Protein AF-A0A516SLJ2-F1 (afdb_monomer_lite)

Sequence (276 aa):
MLPLVRTHHQQVDLQHGRRSARRHAGRQQRCARHAAQPGRRVHHPALHGQAVHQRLLPADRVRSRDAYAVALQAPGQVGGADVSESLADPLLADRPQRRRLPWPSGRVGRIRYIARALGLTILCATLFSLLATFLIASTSPPVGLPILNLARIVLFGVVLPAGLLFWSIERVHDMGWPGWSAVLLLAFGWLAPQLAVWGGALKLLHLLNLLLWVWPGQRRENRFGPEPAPASLAITLLVAVAITCLLLFSGYSRLNGPHLPPKPVKPGPVMPIYPD

pLDDT: mean 72.12, std 20.27, range [37.16, 97.69]

InterPro domains:
  IPR008523 Protein of unknown function DUF805 [PF05656] (105-226)

Radius of gyration: 34.39 Å; chains: 1; bounding box: 101×91×77 Å

Organism: NCBI:txid2594795

Secondary structure (DSSP, 8-state):
-------GGGGTHHHHHHHHHHHHHHHHHHHGGGS-----------------------GGGGGGTHHHHHTT--------SSSTTS---TTTTT------SSS--S---HHHHHHHHHHHHHHHHHHHHHHHHHHHHHS-HHHHHHHHHHHHIIIIIIIHHHHHHHHHHHHHHHTT--THHHHHHHHHHHT-GGGTTS-HHHHHHHHHHHHHHHSPPPSS-BTTBSPPPPPPHHHHHHHHHHHHHHHHHHHHHHHSS--PPPPPPPPPP-------

Foldseek 3Di:
DDDDDDDPPPPPVVVVVVVVVVVVVVVVVVVVVVPDDDDDDDDDDDDDDDDDDDDDDDPPPPVPPVVVVVVPPDPDDDDDDDPVPPCPPPVCLPPPPPPPDPALFAADALLRLLLQLLVLVVVLVVVLVVLLVVCVVPHDCVPSVVVSVVSCCCSLVPVNLVSLLRSLLRLCVQQVHHSVVSVVQLVVVQPPCVPVPDDDSSVSSVVSSVVSNPDHGDQQAHPRGGGHRDDDPVSNVVSVVSVVVVVVVVVVCVVPPPPPPPDPDDDDPDPDDDDD

Structure (mmCIF, N/CA/C/O backbone):
data_AF-A0A516SLJ2-F1
#
_entry.id   AF-A0A516SLJ2-F1
#
loop_
_atom_site.group_PDB
_atom_site.id
_atom_site.type_symbol
_atom_site.label_atom_id
_atom_site.label_alt_id
_atom_site.label_comp_id
_atom_site.label_asym_id
_atom_site.label_entity_id
_atom_site.label_seq_id
_atom_site.pdbx_PDB_ins_code
_atom_site.Cartn_x
_atom_site.Cartn_y
_atom_site.Cartn_z
_atom_site.occupancy
_atom_site.B_iso_or_equiv
_atom_site.auth_seq_id
_atom_site.auth_comp_id
_atom_site.auth_asym_id
_atom_site.auth_atom_id
_atom_site.pdbx_PDB_model_num
ATOM 1 N N . MET A 1 1 ? 28.898 22.358 47.934 1.00 42.66 1 MET A N 1
ATOM 2 C CA . MET A 1 1 ? 28.180 23.623 48.194 1.00 42.66 1 MET A CA 1
ATOM 3 C C . MET A 1 1 ? 28.250 24.480 46.939 1.00 42.66 1 MET A C 1
ATOM 5 O O . MET A 1 1 ? 29.325 24.951 46.608 1.00 42.66 1 MET A O 1
ATOM 9 N N . LEU A 1 2 ? 27.138 24.607 46.214 1.00 38.94 2 LEU A N 1
ATOM 10 C CA . LEU A 1 2 ? 26.951 25.479 45.046 1.00 38.94 2 LEU A CA 1
ATOM 11 C C . LEU A 1 2 ? 25.521 26.042 45.148 1.00 38.94 2 LEU A C 1
ATOM 13 O O . LEU A 1 2 ? 24.609 25.248 45.395 1.00 38.94 2 LEU A O 1
ATOM 17 N N . PRO A 1 3 ? 25.297 27.363 45.031 1.00 56.72 3 PRO A N 1
ATOM 18 C CA . PRO A 1 3 ? 23.974 27.944 45.226 1.00 56.72 3 PRO A CA 1
ATOM 19 C C . PRO A 1 3 ? 23.131 27.895 43.942 1.00 56.72 3 PRO A C 1
ATOM 21 O O . PRO A 1 3 ? 23.611 28.163 42.841 1.00 56.72 3 PRO A O 1
ATOM 24 N N . LEU A 1 4 ? 21.846 27.567 44.111 1.00 50.28 4 LEU A N 1
ATOM 25 C CA . LEU A 1 4 ? 20.810 27.621 43.079 1.00 50.28 4 LEU A CA 1
ATOM 26 C C . LEU A 1 4 ? 20.464 29.080 42.738 1.00 50.28 4 LEU A C 1
ATOM 28 O O . LEU A 1 4 ? 19.933 29.808 43.576 1.00 50.28 4 LEU A O 1
ATOM 32 N N . VAL A 1 5 ? 20.671 29.475 41.482 1.00 52.94 5 VAL A N 1
ATOM 33 C CA . VAL A 1 5 ? 20.138 30.719 40.908 1.00 52.94 5 VAL A CA 1
ATOM 34 C C . VAL A 1 5 ? 18.751 30.427 40.331 1.00 52.94 5 VAL A C 1
ATOM 36 O O . VAL A 1 5 ? 18.612 29.722 39.333 1.00 52.94 5 VAL A O 1
ATOM 39 N N . ARG A 1 6 ? 17.705 30.941 40.986 1.00 55.12 6 ARG A N 1
ATOM 40 C CA . ARG A 1 6 ? 16.301 30.816 40.565 1.00 55.12 6 ARG A CA 1
ATOM 41 C C . ARG A 1 6 ? 15.905 32.075 39.788 1.00 55.12 6 ARG A C 1
ATOM 43 O O . ARG A 1 6 ? 15.905 33.172 40.333 1.00 55.12 6 ARG A O 1
ATOM 50 N N . THR A 1 7 ? 15.604 31.923 38.503 1.00 54.69 7 THR A N 1
ATOM 51 C CA . THR A 1 7 ? 15.341 33.022 37.561 1.00 54.69 7 THR A CA 1
ATOM 52 C C . THR A 1 7 ? 13.961 33.666 37.750 1.00 54.69 7 THR A C 1
ATOM 54 O O . THR A 1 7 ? 12.936 32.984 37.738 1.00 54.69 7 THR A O 1
ATOM 57 N N . HIS A 1 8 ? 13.944 34.999 37.829 1.00 53.03 8 HIS A N 1
ATOM 58 C CA . HIS A 1 8 ? 12.797 35.898 38.046 1.00 53.03 8 HIS A CA 1
ATOM 59 C C . HIS A 1 8 ? 11.679 35.875 36.977 1.00 53.03 8 HIS A C 1
ATOM 61 O O . HIS A 1 8 ? 10.641 36.510 37.166 1.00 53.03 8 HIS A O 1
ATOM 67 N N . HIS A 1 9 ? 11.829 35.146 35.868 1.00 52.28 9 HIS A N 1
ATOM 68 C CA . HIS A 1 9 ? 10.871 35.212 34.755 1.00 52.28 9 HIS A CA 1
ATOM 69 C C . HIS A 1 9 ? 9.534 34.497 35.002 1.00 52.28 9 HIS A C 1
ATOM 71 O O . HIS A 1 9 ? 8.548 34.813 34.344 1.00 52.28 9 HIS A O 1
ATOM 77 N N . GLN A 1 10 ? 9.445 33.595 35.982 1.00 51.69 10 GLN A N 1
ATOM 78 C CA . GLN A 1 10 ? 8.234 32.788 36.185 1.00 51.69 10 GLN A CA 1
ATOM 79 C C . GLN A 1 10 ? 7.114 33.506 36.965 1.00 51.69 10 GLN A C 1
ATOM 81 O O . GLN A 1 10 ? 5.990 33.012 37.040 1.00 51.69 10 GLN A O 1
ATOM 86 N N . GLN A 1 11 ? 7.392 34.674 37.553 1.00 52.47 11 GLN A N 1
ATOM 87 C CA . GLN A 1 11 ? 6.435 35.369 38.422 1.00 52.47 11 GLN A CA 1
ATOM 88 C C . GLN A 1 11 ? 5.518 36.358 37.679 1.00 52.47 11 GLN A C 1
ATOM 90 O O . GLN A 1 11 ? 4.443 36.687 38.184 1.00 52.47 11 GLN A O 1
ATOM 95 N N . VAL A 1 12 ? 5.892 36.803 36.474 1.00 56.31 12 VAL A N 1
ATOM 96 C CA . VAL A 1 12 ? 5.136 37.824 35.722 1.00 56.31 12 VAL A CA 1
ATOM 97 C C . VAL A 1 12 ? 3.940 37.223 34.963 1.00 56.31 12 VAL A C 1
ATOM 99 O O . VAL A 1 12 ? 2.870 37.839 34.914 1.00 56.31 12 VAL A O 1
ATOM 102 N N . ASP A 1 13 ? 4.051 35.984 34.476 1.00 52.41 13 ASP A N 1
ATOM 103 C CA . ASP A 1 13 ? 2.978 35.331 33.705 1.00 52.41 13 ASP A CA 1
ATOM 104 C C . ASP A 1 13 ? 1.752 34.957 34.552 1.00 52.41 13 ASP A C 1
ATOM 106 O O . ASP A 1 13 ? 0.608 35.034 34.092 1.00 52.41 13 ASP A O 1
ATOM 110 N N . LEU A 1 14 ? 1.947 34.650 35.838 1.00 55.34 14 LEU A N 1
ATOM 111 C CA . LEU A 1 14 ? 0.839 34.316 36.739 1.00 55.34 14 LEU A CA 1
ATOM 112 C C . LEU A 1 14 ? -0.053 35.527 37.065 1.00 55.34 14 LEU A C 1
ATOM 114 O O . LEU A 1 14 ? -1.232 35.355 37.392 1.00 55.34 14 LEU A O 1
ATOM 118 N N . GLN A 1 15 ? 0.461 36.757 36.947 1.00 55.97 15 GLN A N 1
ATOM 119 C CA . GLN A 1 15 ? -0.340 37.959 37.198 1.00 55.97 15 GLN A CA 1
ATOM 120 C C . GLN A 1 15 ? -1.221 38.357 36.005 1.00 55.97 15 GLN A C 1
ATOM 122 O O . GLN A 1 15 ? -2.330 38.860 36.214 1.00 55.97 15 GLN A O 1
ATOM 127 N N . HIS A 1 16 ? -0.796 38.080 34.768 1.00 55.59 16 HIS A N 1
ATOM 128 C CA . HIS A 1 16 ? -1.595 38.394 33.578 1.00 55.59 16 HIS A CA 1
ATOM 129 C C . HIS A 1 16 ? -2.815 37.471 33.431 1.00 55.59 16 HIS A C 1
ATOM 131 O O . HIS A 1 16 ? -3.908 37.947 33.112 1.00 55.59 16 HIS A O 1
ATOM 137 N N . GLY A 1 17 ? -2.696 36.185 33.786 1.00 52.66 17 GLY A N 1
ATOM 138 C CA . GLY A 1 17 ? -3.820 35.238 33.737 1.00 52.66 17 GLY A CA 1
ATOM 139 C C . GLY A 1 17 ? -4.993 35.604 34.662 1.00 52.66 17 GLY A C 1
ATOM 140 O O . GLY A 1 17 ? -6.161 35.457 34.291 1.00 52.66 17 GLY A O 1
ATOM 141 N N . ARG A 1 18 ? -4.716 36.165 35.849 1.00 55.53 18 ARG A N 1
ATOM 142 C CA . ARG A 1 18 ? -5.759 36.517 36.835 1.00 55.53 18 ARG A CA 1
ATOM 143 C C . ARG A 1 18 ? -6.591 37.744 36.443 1.00 55.53 18 ARG A C 1
ATOM 145 O O . ARG A 1 18 ? -7.748 37.847 36.852 1.00 55.53 18 ARG A O 1
ATOM 152 N N . ARG A 1 19 ? -6.047 38.665 35.636 1.00 57.00 19 ARG A N 1
ATOM 153 C CA . ARG A 1 19 ? -6.781 39.865 35.185 1.00 57.00 19 ARG A CA 1
ATOM 154 C C . ARG A 1 19 ? -7.791 39.552 34.076 1.00 57.00 19 ARG A C 1
ATOM 156 O O . ARG A 1 19 ? -8.869 40.148 34.065 1.00 57.00 19 ARG A O 1
ATOM 163 N N . SER A 1 20 ? -7.503 38.582 33.209 1.00 57.00 20 SER A N 1
ATOM 164 C CA . SER A 1 20 ? -8.407 38.190 32.115 1.00 57.00 20 SER A CA 1
ATOM 165 C C . SER A 1 20 ? -9.637 37.414 32.602 1.00 57.00 20 SER A C 1
ATOM 167 O O . SER A 1 20 ? -10.742 37.649 32.115 1.00 57.00 20 SER A O 1
ATOM 169 N N . ALA A 1 21 ? -9.495 36.576 33.636 1.00 55.06 21 ALA A N 1
ATOM 170 C CA . ALA A 1 21 ? -10.614 35.814 34.201 1.00 55.06 21 ALA A CA 1
ATOM 171 C C . ALA A 1 21 ? -11.706 36.709 34.831 1.00 55.06 21 ALA A C 1
ATOM 173 O O . ALA A 1 21 ? -12.898 36.432 34.692 1.00 55.06 21 ALA A O 1
ATOM 174 N N . ARG A 1 22 ? -11.334 37.839 35.455 1.00 57.53 22 ARG A N 1
ATOM 175 C CA . ARG A 1 22 ? -12.308 38.764 36.072 1.00 57.53 22 ARG A CA 1
ATOM 176 C C . ARG A 1 22 ? -13.154 39.541 35.056 1.00 57.53 22 ARG A C 1
ATOM 178 O O . ARG A 1 22 ? -14.280 39.913 35.377 1.00 57.53 22 ARG A O 1
ATOM 185 N N . ARG A 1 23 ? -12.668 39.765 33.828 1.00 57.12 23 ARG A N 1
ATOM 186 C CA . ARG A 1 23 ? -13.431 40.502 32.799 1.00 57.12 23 ARG A CA 1
ATOM 187 C C . ARG A 1 23 ? -14.562 39.675 32.179 1.00 57.12 23 ARG A C 1
ATOM 189 O O . ARG A 1 23 ? -15.571 40.251 31.779 1.00 57.12 23 ARG A O 1
ATOM 196 N N . HIS A 1 24 ? -14.443 38.346 32.146 1.00 53.44 24 HIS A N 1
ATOM 197 C CA . HIS A 1 24 ? -15.488 37.483 31.585 1.00 53.44 24 HIS A CA 1
ATOM 198 C C . HIS A 1 24 ? -16.659 37.231 32.546 1.00 53.44 24 HIS A C 1
ATOM 200 O O . HIS A 1 24 ? -17.805 37.213 32.096 1.00 53.44 24 HIS A O 1
ATOM 206 N N . ALA A 1 25 ? -16.410 37.162 33.859 1.00 54.88 25 ALA A N 1
ATOM 207 C CA . ALA A 1 25 ? -17.473 36.996 34.857 1.00 54.88 25 ALA A CA 1
ATOM 208 C C . ALA A 1 25 ? -18.458 38.188 34.891 1.00 54.88 25 ALA A C 1
ATOM 210 O O . ALA A 1 25 ? -19.665 37.998 35.025 1.00 54.88 25 ALA A O 1
ATOM 211 N N . GLY A 1 26 ? -17.976 39.418 34.672 1.00 52.38 26 GLY A N 1
ATOM 212 C CA . GLY A 1 26 ? -18.824 40.620 34.680 1.00 52.38 26 GLY A CA 1
ATOM 213 C C . GLY A 1 26 ? -19.746 40.784 33.461 1.00 52.38 26 GLY A C 1
ATOM 214 O O . GLY A 1 26 ? -20.740 41.506 33.543 1.00 52.38 26 GLY A O 1
ATOM 215 N N . ARG A 1 27 ? -19.455 40.125 32.325 1.00 54.50 27 ARG A N 1
ATOM 216 C CA . ARG A 1 27 ? -20.308 40.198 31.120 1.00 54.50 27 ARG A CA 1
ATOM 217 C C . ARG A 1 27 ? -21.517 39.267 31.199 1.00 54.50 27 ARG A C 1
ATOM 219 O O . ARG A 1 27 ? -22.588 39.653 30.744 1.00 54.50 27 ARG A O 1
ATOM 226 N N . GLN A 1 28 ? -21.382 38.095 31.822 1.00 55.47 28 GLN A N 1
ATOM 227 C CA . GLN A 1 28 ? -22.497 37.147 31.938 1.00 55.47 28 GLN A CA 1
ATOM 228 C C . GLN A 1 28 ? -23.602 37.645 32.883 1.00 55.47 28 GLN A C 1
ATOM 230 O O . GLN A 1 28 ? -24.781 37.444 32.602 1.00 55.47 28 GLN A O 1
ATOM 235 N N . GLN A 1 29 ? -23.258 38.406 33.927 1.00 55.94 29 GLN A N 1
ATOM 236 C CA . GLN A 1 29 ? -24.259 38.994 34.827 1.00 55.94 29 GLN A CA 1
ATOM 237 C C . GLN A 1 29 ? -25.106 40.110 34.189 1.00 55.94 29 GLN A C 1
ATOM 239 O O . GLN A 1 29 ? -26.223 40.344 34.648 1.00 55.94 29 GLN A O 1
ATOM 244 N N . ARG A 1 30 ? -24.638 40.787 33.126 1.00 51.94 30 ARG A N 1
ATOM 245 C CA . ARG A 1 30 ? -25.449 41.820 32.447 1.00 51.94 30 ARG A CA 1
ATOM 246 C C . ARG A 1 30 ? -26.500 41.233 31.508 1.00 51.94 30 ARG A C 1
ATOM 248 O O . ARG A 1 30 ? -27.582 41.800 31.415 1.00 51.94 30 ARG A O 1
ATOM 255 N N . CYS A 1 31 ? -26.239 40.085 30.883 1.00 52.81 31 CYS A N 1
ATOM 256 C CA . CYS A 1 31 ? -27.230 39.443 30.012 1.00 52.81 31 CYS A CA 1
ATOM 257 C C . CYS A 1 31 ? -28.383 38.800 30.801 1.00 52.81 31 CYS A C 1
ATOM 259 O O . CYS A 1 31 ? -29.506 38.764 30.311 1.00 52.81 31 CYS A O 1
ATOM 261 N N . ALA A 1 32 ? -28.147 38.370 32.045 1.00 50.47 32 ALA A N 1
ATOM 262 C CA . ALA A 1 32 ? -29.186 37.770 32.885 1.00 50.47 32 ALA A CA 1
ATOM 263 C C . ALA A 1 32 ? -30.229 38.779 33.415 1.00 50.47 32 ALA A C 1
ATOM 265 O O . ALA A 1 32 ? -31.318 38.376 33.810 1.00 50.47 32 ALA A O 1
ATOM 266 N N . ARG A 1 33 ? -29.942 40.091 33.407 1.00 48.25 33 ARG A N 1
ATOM 267 C CA . ARG A 1 33 ? -30.871 41.114 33.932 1.00 48.25 33 ARG A CA 1
ATOM 268 C C . ARG A 1 33 ? -31.929 41.606 32.939 1.00 48.25 33 ARG A C 1
ATOM 270 O O . ARG A 1 33 ? -32.870 42.257 33.374 1.00 48.25 33 ARG A O 1
ATOM 277 N N . HIS A 1 34 ? -31.831 41.281 31.649 1.00 47.88 34 HIS A N 1
ATOM 278 C CA . HIS A 1 34 ? -32.831 41.704 30.655 1.00 47.88 34 HIS A CA 1
ATOM 279 C C . HIS A 1 34 ? -33.963 40.692 30.409 1.00 47.88 3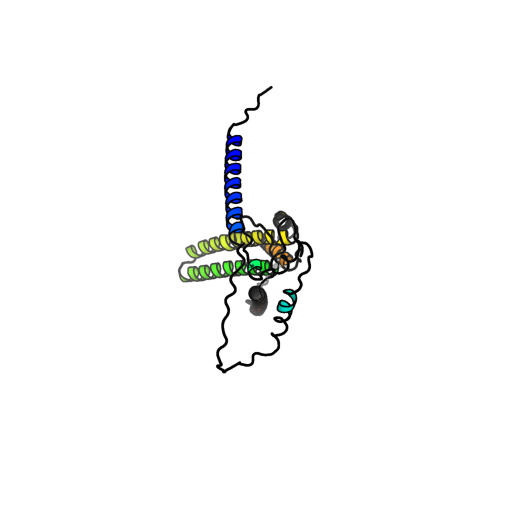4 HIS A C 1
ATOM 281 O O . HIS A 1 34 ? -34.891 41.001 29.671 1.00 47.88 34 HIS A O 1
ATOM 287 N N . ALA A 1 35 ? -33.937 39.518 31.048 1.00 51.38 35 ALA A N 1
ATOM 288 C CA . ALA A 1 35 ? -34.934 38.462 30.839 1.00 51.38 35 ALA A CA 1
ATOM 289 C C . ALA A 1 35 ? -36.111 38.472 31.841 1.00 51.38 35 ALA A C 1
ATOM 291 O O . ALA A 1 35 ? -36.914 37.544 31.841 1.00 51.38 35 ALA A O 1
ATOM 292 N N . ALA A 1 36 ? -36.239 39.497 32.691 1.00 50.00 36 ALA A N 1
ATOM 293 C CA . ALA A 1 36 ? -37.284 39.565 33.715 1.00 50.00 36 ALA A CA 1
ATOM 294 C C . ALA A 1 36 ? -38.102 40.865 33.618 1.00 50.00 36 ALA A C 1
ATOM 296 O O . ALA A 1 36 ? -37.919 41.791 34.402 1.00 50.00 36 ALA A O 1
ATOM 297 N N . GLN A 1 37 ? -39.024 40.927 32.655 1.00 47.78 37 GLN A N 1
ATOM 298 C CA . GLN A 1 37 ? -40.175 41.835 32.699 1.00 47.78 37 GLN A CA 1
ATOM 299 C C . GLN A 1 37 ? -41.437 41.061 32.289 1.00 47.78 37 GLN A C 1
ATOM 301 O O . GLN A 1 37 ? -41.573 40.705 31.119 1.00 47.78 37 GLN A O 1
ATOM 306 N N . PRO A 1 38 ? -42.364 40.774 33.221 1.00 52.31 38 PRO A N 1
ATOM 307 C CA . PRO A 1 38 ? -43.662 40.214 32.888 1.00 52.31 38 PRO A CA 1
ATOM 308 C C . PRO A 1 38 ? -44.687 41.342 32.710 1.00 52.31 38 PRO A C 1
ATOM 310 O O . PRO A 1 38 ? -44.805 42.222 33.558 1.00 52.31 38 PRO A O 1
ATOM 313 N N . GLY A 1 39 ? -45.474 41.280 31.634 1.00 51.59 39 GLY A N 1
ATOM 314 C CA . GLY A 1 39 ? -46.739 42.014 31.549 1.00 51.59 39 GLY A CA 1
ATOM 315 C C . GLY A 1 39 ? -46.916 42.877 30.306 1.00 51.59 39 GLY A C 1
ATOM 316 O O . GLY A 1 39 ? -46.719 44.086 30.344 1.00 51.59 39 GLY A O 1
ATOM 317 N N . ARG A 1 40 ? -47.433 42.277 29.230 1.00 42.12 40 ARG A N 1
ATOM 318 C CA . ARG A 1 40 ? -48.355 42.981 28.330 1.00 42.12 40 ARG A CA 1
ATOM 319 C C . ARG A 1 40 ? -49.238 41.974 27.596 1.00 42.12 40 ARG A C 1
ATOM 321 O O . ARG A 1 40 ? -48.816 41.338 26.638 1.00 42.12 40 ARG A O 1
ATOM 328 N N . ARG A 1 41 ? -50.470 41.811 28.092 1.00 48.19 41 ARG A N 1
ATOM 329 C CA . ARG A 1 41 ? -51.570 41.199 27.338 1.00 48.19 41 ARG A CA 1
ATOM 330 C C . ARG A 1 41 ? -51.960 42.170 26.228 1.00 48.19 41 ARG A C 1
ATOM 332 O O . ARG A 1 41 ? -52.295 43.314 26.521 1.00 48.19 41 ARG A O 1
ATOM 339 N N . VAL A 1 42 ? -51.934 41.707 24.986 1.00 50.00 42 VAL A N 1
ATOM 340 C CA . VAL A 1 42 ? -52.577 42.382 23.857 1.00 50.00 42 VAL A CA 1
ATOM 341 C C . VAL A 1 42 ? -53.674 41.447 23.363 1.00 50.00 42 VAL A C 1
ATOM 343 O O . VAL A 1 42 ? -53.411 40.294 23.030 1.00 50.00 42 VAL A O 1
ATOM 346 N N . HIS A 1 43 ? -54.908 41.938 23.416 1.00 41.94 43 HIS A N 1
ATOM 347 C CA . HIS A 1 43 ? -56.096 41.309 22.850 1.00 41.94 43 HIS A CA 1
ATOM 348 C C . HIS A 1 43 ? -56.319 41.780 21.405 1.00 41.94 43 HIS A C 1
ATOM 350 O O . HIS A 1 43 ? -55.885 42.876 21.054 1.00 41.94 43 HIS A O 1
ATOM 356 N N . HIS A 1 44 ? -57.115 40.980 20.677 1.00 40.62 44 HIS A N 1
ATOM 357 C CA . HIS A 1 44 ? -57.851 41.236 19.420 1.00 40.62 44 HIS A CA 1
ATOM 358 C C . HIS A 1 44 ? -57.238 40.702 18.108 1.00 40.62 44 HIS A C 1
ATOM 360 O O . HIS A 1 44 ? -56.026 40.546 18.011 1.00 40.62 44 HIS A O 1
ATOM 366 N N . PRO A 1 45 ? -58.067 40.460 17.067 1.00 54.06 45 PRO A N 1
ATOM 367 C CA . PRO A 1 45 ? -59.199 39.528 17.044 1.00 54.06 45 PRO A CA 1
ATOM 368 C C . PRO A 1 45 ? -59.198 38.659 15.760 1.00 54.06 45 PRO A C 1
ATOM 370 O O . PRO A 1 45 ? -58.365 38.806 14.871 1.00 54.06 45 PRO A O 1
ATOM 373 N N . ALA A 1 46 ? -60.158 37.737 15.683 1.00 46.25 46 ALA A N 1
ATOM 374 C CA . ALA A 1 46 ? -60.423 36.857 14.548 1.00 46.25 46 ALA A CA 1
ATOM 375 C C . ALA A 1 46 ? -60.740 37.606 13.242 1.00 46.25 46 ALA A C 1
ATOM 377 O O . ALA A 1 46 ? -61.510 38.558 13.283 1.00 46.25 46 ALA A O 1
ATOM 378 N N . LEU A 1 47 ? -60.262 37.089 12.099 1.00 41.91 47 LEU A N 1
ATOM 379 C CA . LEU A 1 47 ? -60.899 37.243 10.784 1.00 41.91 47 LEU A CA 1
ATOM 380 C C . LEU A 1 47 ? -60.541 36.076 9.836 1.00 41.91 47 LEU A C 1
ATOM 382 O O . LEU A 1 47 ? -59.379 35.746 9.626 1.00 41.91 47 LEU A O 1
ATOM 386 N N . HIS A 1 48 ? -61.608 35.468 9.314 1.00 37.16 48 HIS A N 1
ATOM 387 C CA . HIS A 1 48 ? -61.813 34.802 8.023 1.00 37.16 48 HIS A CA 1
ATOM 388 C C . HIS A 1 48 ? -60.628 34.269 7.190 1.00 37.16 48 HIS A C 1
ATOM 390 O O . HIS A 1 48 ? -59.896 35.010 6.550 1.00 37.16 48 HIS A O 1
ATOM 396 N N . GLY A 1 49 ? -60.617 32.938 7.042 1.00 39.34 49 GLY A N 1
ATOM 397 C CA . GLY A 1 49 ? -61.000 32.268 5.792 1.00 39.34 49 GLY A CA 1
ATOM 398 C C . GLY A 1 49 ? -60.160 32.511 4.538 1.00 39.34 49 GLY A C 1
ATOM 399 O O . GLY A 1 49 ? -60.416 33.455 3.807 1.00 39.34 49 GLY A O 1
ATOM 400 N N . GLN A 1 50 ? -59.322 31.531 4.188 1.00 42.12 50 GLN A N 1
ATOM 401 C CA . GLN A 1 50 ? -59.130 31.109 2.799 1.00 42.12 50 GLN A CA 1
ATOM 402 C C . GLN A 1 50 ? -58.610 29.667 2.756 1.00 42.12 50 GLN A C 1
ATOM 404 O O . GLN A 1 50 ? -57.596 29.316 3.356 1.00 42.12 50 GLN A O 1
ATOM 409 N N . ALA A 1 51 ? -59.381 28.821 2.079 1.00 44.06 51 ALA A N 1
ATOM 410 C CA . ALA A 1 51 ? -59.010 27.469 1.711 1.00 44.06 51 ALA A CA 1
ATOM 411 C C . ALA A 1 51 ? -57.900 27.489 0.648 1.00 44.06 51 ALA A C 1
ATOM 413 O O . ALA A 1 51 ? -57.809 28.454 -0.108 1.00 44.06 51 ALA A O 1
ATOM 414 N N . VAL A 1 52 ? -57.137 26.390 0.556 1.00 41.16 52 VAL A N 1
ATOM 415 C CA . VAL A 1 52 ? -56.829 25.632 -0.680 1.00 41.16 52 VAL A CA 1
ATOM 416 C C . VAL A 1 52 ? -55.467 24.906 -0.584 1.00 41.16 52 VAL A C 1
ATOM 418 O O . VAL A 1 52 ? -54.430 25.490 -0.292 1.00 41.16 52 VAL A O 1
ATOM 421 N N . HIS A 1 53 ? -55.523 23.604 -0.897 1.00 38.62 53 HIS A N 1
ATOM 422 C CA . HIS A 1 53 ? -54.454 22.641 -1.214 1.00 38.62 53 HIS A CA 1
ATOM 423 C C . HIS A 1 53 ? -53.521 22.113 -0.107 1.00 38.62 53 HIS A C 1
ATOM 425 O O . HIS A 1 53 ? -52.321 22.377 -0.074 1.00 38.62 53 HIS A O 1
ATOM 431 N N . GLN A 1 54 ? -54.042 21.165 0.682 1.00 41.53 54 GLN A N 1
ATOM 432 C CA . GLN A 1 54 ? -53.224 20.115 1.295 1.00 41.53 54 GLN A CA 1
ATOM 433 C C . GLN A 1 54 ? -52.900 19.028 0.256 1.00 41.53 54 GLN A C 1
ATOM 435 O O . GLN A 1 54 ? -53.759 18.241 -0.138 1.00 41.53 54 GLN A O 1
ATOM 440 N N . ARG A 1 55 ? -51.640 18.982 -0.193 1.00 41.66 55 ARG A N 1
ATOM 441 C CA . ARG A 1 55 ? -51.064 17.796 -0.841 1.00 41.66 55 ARG A CA 1
ATOM 442 C C . ARG A 1 55 ? -50.866 16.717 0.221 1.00 41.66 55 ARG A C 1
ATOM 444 O O . ARG A 1 55 ? -50.108 16.912 1.167 1.00 41.66 55 ARG A O 1
ATOM 451 N N . LEU A 1 56 ? -51.541 15.589 0.019 1.00 44.09 56 LEU A N 1
ATOM 452 C CA . LEU A 1 56 ? -51.362 14.334 0.742 1.00 44.09 56 LEU A CA 1
ATOM 453 C C . LEU A 1 56 ? -49.881 13.924 0.716 1.00 44.09 56 LEU A C 1
ATOM 455 O O . LEU A 1 56 ? -49.353 13.526 -0.322 1.00 44.09 56 LEU A O 1
ATOM 459 N N . LEU A 1 57 ? -49.211 14.052 1.860 1.00 48.31 57 LEU A N 1
ATOM 460 C CA . LEU A 1 57 ? -47.925 13.416 2.128 1.00 48.31 57 LEU A CA 1
ATOM 461 C C . LEU A 1 57 ? -48.188 12.104 2.889 1.00 48.31 57 LEU A C 1
ATOM 463 O O . LEU A 1 57 ? -49.071 12.075 3.747 1.00 48.31 57 LEU A O 1
ATOM 467 N N . PRO A 1 58 ? -47.456 11.021 2.577 1.00 46.16 58 PRO A N 1
ATOM 468 C CA . PRO A 1 58 ? -47.719 9.684 3.103 1.00 46.16 58 PRO A CA 1
ATOM 469 C C . PRO A 1 58 ? -47.596 9.609 4.634 1.00 46.16 58 PRO A C 1
ATOM 471 O O . PRO A 1 58 ? -46.715 10.221 5.243 1.00 46.16 58 PRO A O 1
ATOM 474 N N . ALA A 1 59 ? -48.501 8.830 5.231 1.00 47.62 59 ALA A N 1
ATOM 475 C CA . ALA A 1 59 ? -48.849 8.773 6.652 1.00 47.62 59 ALA A CA 1
ATOM 476 C C . ALA A 1 59 ? -47.768 8.224 7.613 1.00 47.62 59 ALA A C 1
ATOM 478 O O . ALA A 1 59 ? -48.011 8.141 8.814 1.00 47.62 59 ALA A O 1
ATOM 479 N N . ASP A 1 60 ? -46.549 7.943 7.148 1.00 47.12 60 ASP A N 1
ATOM 480 C CA . ASP A 1 60 ? -45.497 7.333 7.981 1.00 47.12 60 ASP A CA 1
ATOM 481 C C . ASP A 1 60 ? -44.617 8.336 8.749 1.00 47.12 60 ASP A C 1
ATOM 483 O O . ASP A 1 60 ? -43.690 7.947 9.458 1.00 47.12 60 ASP A O 1
ATOM 487 N N . ARG A 1 61 ? -44.896 9.646 8.663 1.00 48.56 61 ARG A N 1
ATOM 488 C CA . ARG A 1 61 ? -44.133 10.690 9.387 1.00 48.56 61 ARG A CA 1
ATOM 489 C C . ARG A 1 61 ? -44.885 11.421 10.497 1.00 48.56 61 ARG A C 1
ATOM 491 O O . ARG A 1 61 ? -44.294 12.281 11.145 1.00 48.56 61 ARG A O 1
ATOM 498 N N . VAL A 1 62 ? -46.151 11.100 10.753 1.00 45.09 62 VAL A N 1
ATOM 499 C CA . VAL A 1 62 ? -46.950 11.846 11.749 1.00 45.09 62 VAL A CA 1
ATOM 500 C C . VAL A 1 62 ? -46.728 11.335 13.179 1.00 45.09 62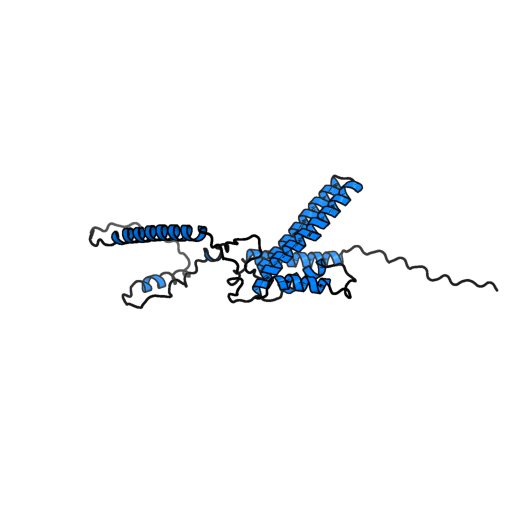 VAL A C 1
ATOM 502 O O . VAL A 1 62 ? -46.918 12.079 14.134 1.00 45.09 62 VAL A O 1
ATOM 505 N N . ARG A 1 63 ? -46.178 10.127 13.362 1.00 45.94 63 ARG A N 1
ATOM 506 C CA . ARG A 1 63 ? -45.974 9.549 14.703 1.00 45.94 63 ARG A CA 1
ATOM 507 C C . ARG A 1 63 ? -44.866 10.200 15.540 1.00 45.94 63 ARG A C 1
ATOM 509 O O . ARG A 1 63 ? -44.770 9.906 16.726 1.00 45.94 63 ARG A O 1
ATOM 516 N N . SER A 1 64 ? -44.032 11.065 14.960 1.00 48.97 64 SER A N 1
ATOM 517 C CA . SER A 1 64 ? -42.931 11.703 15.692 1.00 48.97 64 SER A CA 1
ATOM 518 C C . SER A 1 64 ? -43.220 13.128 16.151 1.00 48.97 64 SER A C 1
ATOM 520 O O . SER A 1 64 ? -42.495 13.602 17.011 1.00 48.97 64 SER A O 1
ATOM 522 N N . ARG A 1 65 ? -44.251 13.822 15.644 1.00 44.41 65 ARG A N 1
ATOM 523 C CA . ARG A 1 65 ? -44.538 15.207 16.073 1.00 44.41 65 ARG A CA 1
ATOM 524 C C . ARG A 1 65 ? -45.365 15.283 17.353 1.00 44.41 65 ARG A C 1
ATOM 526 O O . ARG A 1 65 ? -45.069 16.123 18.200 1.00 44.41 65 ARG A O 1
ATOM 533 N N . ASP A 1 66 ? -46.295 14.355 17.547 1.00 44.00 66 ASP A N 1
ATOM 534 C CA . ASP A 1 66 ? -47.164 14.368 18.732 1.00 44.00 66 ASP A CA 1
ATOM 535 C C . ASP A 1 66 ? -46.438 13.880 19.998 1.00 44.00 66 ASP A C 1
ATOM 537 O O . ASP A 1 66 ? -46.793 14.267 21.109 1.00 44.00 66 ASP A O 1
ATOM 541 N N . ALA A 1 67 ? -45.338 13.134 19.843 1.00 49.59 67 ALA A N 1
ATOM 542 C CA . ALA A 1 67 ? -44.478 12.740 20.960 1.00 49.59 67 ALA A CA 1
ATOM 543 C C . ALA A 1 67 ? -43.716 13.929 21.586 1.00 49.59 67 ALA A C 1
ATOM 545 O O . ALA A 1 67 ? -43.410 13.898 22.775 1.00 49.59 67 ALA A O 1
ATOM 546 N N . TYR A 1 68 ? -43.448 15.000 20.826 1.00 48.62 68 TYR A N 1
ATOM 547 C CA . TYR A 1 68 ? -42.786 16.200 21.359 1.00 48.62 68 TYR A CA 1
ATOM 548 C C . TYR A 1 68 ? -43.759 17.176 22.027 1.00 48.62 68 TYR A C 1
ATOM 550 O O . TYR A 1 68 ? -43.359 17.908 22.930 1.00 48.62 68 TYR A O 1
ATOM 558 N N . ALA A 1 69 ? -45.033 17.184 21.623 1.00 43.69 69 ALA A N 1
ATOM 559 C CA . ALA A 1 69 ? -46.028 18.093 22.191 1.00 43.69 69 ALA A CA 1
ATOM 560 C C . ALA A 1 69 ? -46.490 17.669 23.598 1.00 43.69 69 ALA A C 1
ATOM 562 O O . ALA A 1 69 ? -46.830 18.525 24.411 1.00 43.69 69 ALA A O 1
ATOM 563 N N . VAL A 1 70 ? -46.432 16.372 23.923 1.00 47.16 70 VAL A N 1
ATOM 564 C CA . VAL A 1 70 ? -46.831 15.850 25.245 1.00 47.16 70 VAL A CA 1
ATOM 565 C C . VAL A 1 70 ? -45.743 16.048 26.315 1.00 47.16 70 VAL A C 1
ATOM 567 O O . VAL A 1 70 ? -46.053 16.141 27.500 1.00 47.16 70 VAL A O 1
ATOM 570 N N . ALA A 1 71 ? -44.472 16.208 25.933 1.00 46.78 71 ALA A N 1
ATOM 571 C CA . ALA A 1 71 ? -43.372 16.386 26.889 1.00 46.78 71 ALA A CA 1
ATOM 572 C C . ALA A 1 71 ? -43.251 17.815 27.467 1.00 46.78 71 ALA A C 1
ATOM 574 O O . ALA A 1 71 ? -42.512 18.030 28.424 1.00 46.78 71 ALA A O 1
ATOM 575 N N . LEU A 1 72 ? -43.970 18.799 26.914 1.00 46.94 72 LEU A N 1
ATOM 576 C CA . LEU A 1 72 ? -43.845 20.218 27.285 1.00 46.94 72 LEU A CA 1
ATOM 577 C C . LEU A 1 72 ? -44.913 20.722 28.273 1.00 46.94 72 LEU A C 1
ATOM 579 O O . LEU A 1 72 ? -44.942 21.914 28.572 1.00 46.94 72 LEU A O 1
ATOM 583 N N . GLN A 1 73 ? -45.773 19.846 28.805 1.00 47.00 73 GLN A N 1
ATOM 584 C CA . GLN A 1 73 ? -46.872 20.235 29.708 1.00 47.00 73 GLN A CA 1
ATOM 585 C C . GLN A 1 73 ? -46.864 19.563 31.089 1.00 47.00 73 GLN A C 1
ATOM 587 O O . GLN A 1 73 ? -47.858 19.644 31.803 1.00 47.00 73 GLN A O 1
ATOM 592 N N . ALA A 1 74 ? -45.751 18.967 31.524 1.00 41.84 74 ALA A N 1
ATOM 593 C CA . ALA A 1 74 ? -45.613 18.494 32.904 1.00 41.84 74 ALA A CA 1
ATOM 594 C C . ALA A 1 74 ? -44.862 19.531 33.768 1.00 41.84 74 ALA A C 1
ATOM 596 O O . ALA A 1 74 ? -43.638 19.635 33.664 1.00 41.84 74 ALA A O 1
ATOM 597 N N . PRO A 1 75 ? -45.539 20.306 34.638 1.00 45.22 75 PRO A N 1
ATOM 598 C CA . PRO A 1 75 ? -44.866 21.080 35.667 1.00 45.22 75 PRO A CA 1
ATOM 599 C C . PRO A 1 75 ? -44.590 20.146 36.849 1.00 45.22 75 PRO A C 1
ATOM 601 O O . PRO A 1 75 ? -45.452 19.904 37.688 1.00 45.22 75 PRO A O 1
ATOM 604 N N . GLY A 1 76 ? -43.388 19.580 36.901 1.00 42.78 76 GLY A N 1
ATOM 605 C CA . GLY A 1 76 ? -42.980 18.699 37.991 1.00 42.78 76 GLY A CA 1
ATOM 606 C C . GLY A 1 76 ? -41.466 18.608 38.073 1.00 42.78 76 GLY A C 1
ATOM 607 O O . GLY A 1 76 ? -40.817 18.120 37.155 1.00 42.78 76 GLY A O 1
ATOM 608 N N . GLN A 1 77 ? -40.916 19.127 39.166 1.00 49.72 77 GLN A N 1
ATOM 609 C CA . GLN A 1 77 ? -39.499 19.099 39.502 1.00 49.72 77 GLN A CA 1
ATOM 610 C C . GLN A 1 77 ? -38.925 17.678 39.448 1.00 49.72 77 GLN A C 1
ATOM 612 O O . GLN A 1 77 ? -39.305 16.837 40.256 1.00 49.72 77 GLN A O 1
ATOM 617 N N . VAL A 1 78 ? -37.931 17.449 38.589 1.00 43.91 78 VAL A N 1
ATOM 618 C CA . VAL A 1 78 ? -36.903 16.428 38.816 1.00 43.91 78 VAL A CA 1
ATOM 619 C C . VAL A 1 78 ? -35.560 17.034 38.427 1.00 43.91 78 VAL A C 1
ATOM 621 O O . VAL A 1 78 ? -35.446 17.736 37.423 1.00 43.91 78 VAL A O 1
ATOM 624 N N . GLY A 1 79 ? -34.594 16.858 39.325 1.00 39.41 79 GLY A N 1
ATOM 625 C CA . GLY A 1 79 ? -33.297 17.515 39.339 1.00 39.41 79 GLY A CA 1
ATOM 626 C C . GLY A 1 79 ? -32.428 17.248 38.116 1.00 39.41 79 GLY A C 1
ATOM 627 O O . GLY A 1 79 ? -32.668 16.352 37.313 1.00 39.41 79 GLY A O 1
ATOM 628 N N . GLY A 1 80 ? -31.431 18.118 37.991 1.00 48.75 80 GLY A N 1
ATOM 629 C CA . GLY A 1 80 ? -30.555 18.215 36.841 1.00 48.75 80 GLY A CA 1
ATOM 630 C C . GLY A 1 80 ? -29.560 17.070 36.695 1.00 48.75 80 GLY A C 1
ATOM 631 O O . GLY A 1 80 ? -29.357 16.269 37.602 1.00 48.75 80 GLY A O 1
ATOM 632 N N . ALA A 1 81 ? -28.890 17.153 35.546 1.00 44.59 81 ALA A N 1
ATOM 633 C CA . ALA A 1 81 ? -27.950 16.216 34.940 1.00 44.59 81 ALA A CA 1
ATOM 634 C C . ALA A 1 81 ? -28.637 15.153 34.056 1.00 44.59 81 ALA A C 1
ATOM 636 O O . ALA A 1 81 ? -29.588 14.502 34.459 1.00 44.59 81 ALA A O 1
ATOM 637 N N . ASP A 1 82 ? -28.137 15.037 32.823 1.00 42.31 82 ASP A N 1
ATOM 638 C CA . ASP A 1 82 ? -28.250 13.855 31.947 1.00 42.31 82 ASP A CA 1
ATOM 639 C C . ASP A 1 82 ? -29.318 13.811 30.831 1.00 42.31 82 ASP A C 1
ATOM 641 O O . ASP A 1 82 ? -29.532 12.758 30.238 1.00 42.31 82 ASP A O 1
ATOM 645 N N . VAL A 1 83 ? -29.910 14.938 30.405 1.00 46.28 83 VAL A N 1
ATOM 646 C CA . VAL A 1 83 ? -30.730 14.971 29.155 1.00 46.28 83 VAL A CA 1
ATOM 647 C C . VAL A 1 83 ? -30.012 15.649 27.974 1.00 46.28 83 VAL A C 1
ATOM 649 O O . VAL A 1 83 ? -30.426 15.534 26.822 1.00 46.28 83 VAL A O 1
ATOM 652 N N . SER A 1 84 ? -28.865 16.288 28.209 1.00 44.03 84 SER A N 1
ATOM 653 C CA . SER A 1 84 ? -28.099 16.973 27.153 1.00 44.03 84 SER A CA 1
ATOM 654 C C . SER A 1 84 ? -27.225 16.042 26.300 1.00 44.03 84 SER A C 1
ATOM 656 O O . SER A 1 84 ? -26.655 16.494 25.310 1.00 44.03 84 SER A O 1
ATOM 658 N N . GLU A 1 85 ? -27.102 14.761 26.658 1.00 44.22 85 GLU A N 1
ATOM 659 C CA . GLU A 1 85 ? -26.168 13.822 26.011 1.00 44.22 85 GLU A CA 1
ATOM 660 C C . GLU A 1 85 ? -26.813 12.992 24.884 1.00 44.22 85 GLU A C 1
ATOM 662 O O . GLU A 1 85 ? -26.116 12.370 24.087 1.00 44.22 85 GLU A O 1
ATOM 667 N N . SER A 1 86 ? -28.146 13.028 24.746 1.00 43.62 86 SER A N 1
ATOM 668 C CA . SER A 1 86 ? -28.873 12.176 23.789 1.00 43.62 86 SER A CA 1
ATOM 669 C C . SER A 1 86 ? -29.246 12.851 22.458 1.00 43.62 86 SER A C 1
ATOM 671 O O . SER A 1 86 ? -29.731 12.168 21.555 1.00 43.62 86 SER A O 1
ATOM 673 N N . LEU A 1 87 ? -29.000 14.155 22.286 1.00 47.72 87 LEU A N 1
ATOM 674 C CA . LEU A 1 87 ? -29.028 14.827 20.978 1.00 47.72 87 LEU A CA 1
ATOM 675 C C . LEU A 1 87 ? -27.600 14.974 20.440 1.00 47.72 87 LEU A C 1
ATOM 677 O O . LEU A 1 87 ? -27.066 16.074 20.297 1.00 47.72 87 LEU A O 1
ATOM 681 N N . ALA A 1 88 ? -26.969 13.840 20.141 1.00 46.56 88 ALA A N 1
ATOM 682 C CA . ALA A 1 88 ? -25.783 13.820 19.300 1.00 46.56 88 ALA A CA 1
ATOM 683 C C . ALA A 1 88 ? -26.190 14.277 17.891 1.00 46.56 88 ALA A C 1
ATOM 685 O O . ALA A 1 88 ? -26.699 13.506 17.080 1.00 46.56 88 ALA A O 1
ATOM 686 N N . ASP A 1 89 ? -26.016 15.569 17.640 1.00 40.03 89 ASP A N 1
ATOM 687 C CA . ASP A 1 89 ? -26.182 16.206 16.343 1.00 40.03 89 ASP A CA 1
ATOM 688 C C . ASP A 1 89 ? -25.365 15.421 15.285 1.00 40.03 89 ASP A C 1
ATOM 690 O O . ASP A 1 89 ? -24.136 15.333 15.404 1.00 40.03 89 ASP A O 1
ATOM 694 N N . PRO A 1 90 ? -25.994 14.799 14.267 1.00 50.12 90 PRO A N 1
ATOM 695 C CA . PRO A 1 90 ? -25.286 13.997 13.265 1.00 50.12 90 PRO A CA 1
ATOM 696 C C . PRO A 1 90 ? -24.292 14.828 12.437 1.00 50.12 90 PRO A C 1
ATOM 698 O O . PRO A 1 90 ? -23.405 14.263 11.801 1.00 50.12 90 PRO A O 1
ATOM 701 N N . LEU A 1 91 ? -24.382 16.162 12.495 1.00 43.59 91 LEU A N 1
ATOM 702 C CA . LEU A 1 91 ? -23.409 17.087 11.909 1.00 43.59 91 LEU A CA 1
ATOM 703 C C . LEU A 1 91 ? -22.178 17.331 12.805 1.00 43.59 91 LEU A C 1
ATOM 705 O O . LEU A 1 91 ? -21.155 17.815 12.325 1.00 43.59 91 LEU A O 1
ATOM 709 N N . LEU A 1 92 ? -22.225 16.968 14.091 1.00 43.94 92 LEU A N 1
ATOM 710 C CA . LEU A 1 92 ? -21.082 17.035 15.011 1.00 43.94 92 LEU A CA 1
ATOM 711 C C . LEU A 1 92 ? -20.192 15.787 14.969 1.00 43.94 92 LEU A C 1
ATOM 713 O O . LEU A 1 92 ? -19.026 15.871 15.361 1.00 43.94 92 LEU A O 1
ATOM 717 N N . ALA A 1 93 ? -20.692 14.658 14.457 1.00 48.97 93 ALA A N 1
ATOM 718 C CA . ALA A 1 93 ? -19.891 13.449 14.236 1.00 48.97 93 ALA A CA 1
ATOM 719 C C . ALA A 1 93 ? -18.757 13.662 13.211 1.00 48.97 93 ALA A C 1
ATOM 721 O O . ALA A 1 93 ? -17.798 12.890 13.175 1.00 48.97 93 ALA A O 1
ATOM 722 N N . ASP A 1 94 ? -18.855 14.730 12.413 1.00 45.19 94 ASP A N 1
ATOM 723 C CA . ASP A 1 94 ? -17.863 15.130 11.417 1.00 45.19 94 ASP A CA 1
ATOM 724 C C . ASP A 1 94 ? -16.970 16.286 11.886 1.00 45.19 94 ASP A C 1
ATOM 726 O O . ASP A 1 94 ? -16.248 16.883 11.088 1.00 45.19 94 ASP A O 1
ATOM 730 N N . ARG A 1 95 ? -16.968 16.631 13.189 1.00 44.41 95 ARG A N 1
ATOM 731 C CA . ARG A 1 95 ? -15.973 17.591 13.675 1.00 44.41 95 ARG A CA 1
ATOM 732 C C . ARG A 1 95 ? -14.593 16.990 13.426 1.00 44.41 95 ARG A C 1
ATOM 734 O O . ARG A 1 95 ? -14.277 15.951 14.015 1.00 44.41 95 ARG A O 1
ATOM 741 N N . PRO A 1 96 ? -13.746 17.628 12.596 1.00 47.31 96 PRO A N 1
ATOM 742 C CA . PRO A 1 96 ? -12.399 17.147 12.394 1.00 47.31 96 PRO A CA 1
ATOM 743 C C . PRO A 1 96 ? -11.752 17.156 13.770 1.00 47.31 96 PRO A C 1
ATOM 745 O O . PRO A 1 96 ? -11.599 18.221 14.376 1.00 47.31 96 PRO A O 1
ATOM 748 N N . GLN A 1 97 ? -11.418 15.968 14.292 1.00 57.66 97 GLN A N 1
ATOM 749 C CA . GLN A 1 97 ? -10.507 15.855 15.422 1.00 57.66 97 GLN A CA 1
ATOM 750 C C . GLN A 1 97 ? -9.344 16.762 15.065 1.00 57.66 97 GLN A C 1
ATOM 752 O O . GLN A 1 97 ? -8.664 16.533 14.064 1.00 57.66 97 GLN A O 1
ATOM 757 N N . ARG A 1 98 ? -9.227 17.874 15.789 1.00 47.12 98 ARG A N 1
ATOM 758 C CA . ARG A 1 98 ? -8.323 18.962 15.448 1.00 47.12 98 ARG A CA 1
ATOM 759 C C . ARG A 1 98 ? -6.919 18.409 15.643 1.00 47.12 98 ARG A C 1
ATOM 761 O O . ARG A 1 98 ? -6.382 18.509 16.742 1.00 47.12 98 ARG A O 1
ATOM 768 N N . ARG A 1 99 ? -6.367 17.773 14.603 1.00 53.44 99 ARG A N 1
ATOM 769 C CA . ARG A 1 99 ? -5.031 17.173 14.564 1.00 53.44 99 ARG A CA 1
ATOM 770 C C . ARG A 1 99 ? -4.027 18.307 14.691 1.00 53.44 99 ARG A C 1
ATOM 772 O O . ARG A 1 99 ? -3.562 18.893 13.721 1.00 53.44 99 ARG A O 1
ATOM 779 N N . ARG A 1 100 ? -3.782 18.702 15.935 1.00 56.53 100 ARG A N 1
ATOM 780 C CA . ARG A 1 100 ? -2.709 19.603 16.325 1.00 56.53 100 ARG A CA 1
ATOM 781 C C . ARG A 1 100 ? -1.458 18.743 16.348 1.00 56.53 100 ARG A C 1
ATOM 783 O O . ARG A 1 100 ? -1.157 18.234 17.411 1.00 56.53 100 ARG A O 1
ATOM 790 N N . LEU A 1 101 ? -0.839 18.505 15.191 1.00 56.12 101 LEU A N 1
ATOM 791 C CA . LEU A 1 101 ? 0.559 18.085 14.964 1.00 56.12 101 LEU A CA 1
ATOM 792 C C . LEU A 1 101 ? 0.657 17.228 13.682 1.00 56.12 101 LEU A C 1
ATOM 794 O O . LEU A 1 101 ? -0.295 16.526 13.345 1.00 56.12 101 LEU A O 1
ATOM 798 N N . PRO A 1 102 ? 1.817 17.237 12.997 1.00 61.50 102 PRO A N 1
ATOM 799 C CA . PRO A 1 102 ? 2.104 16.390 11.833 1.00 61.50 102 PRO A CA 1
ATOM 800 C C . PRO A 1 102 ? 2.326 14.906 12.184 1.00 61.50 102 PRO A C 1
ATOM 802 O O . PRO A 1 102 ? 2.596 14.094 11.304 1.00 61.50 102 PRO A O 1
ATOM 805 N N . TRP A 1 103 ? 2.228 14.537 13.462 1.00 60.91 103 TRP A N 1
ATOM 806 C CA . TRP A 1 103 ? 2.423 13.169 13.931 1.00 60.91 103 TRP A CA 1
ATOM 807 C C . TRP A 1 103 ? 1.118 12.358 13.851 1.00 60.91 103 TRP A C 1
ATOM 809 O O . TRP A 1 103 ? 0.044 12.923 14.098 1.00 60.91 103 TRP A O 1
ATOM 819 N N . PRO A 1 104 ? 1.190 11.042 13.551 1.00 72.06 104 PRO A N 1
ATOM 820 C CA . PRO A 1 104 ? 0.030 10.154 13.507 1.00 72.06 104 PRO A CA 1
ATOM 821 C C . PRO A 1 104 ? -0.593 10.067 14.903 1.00 72.06 104 PRO A C 1
ATOM 823 O O . PRO A 1 104 ? -0.160 9.316 15.775 1.00 72.06 104 PRO A O 1
ATOM 826 N N . SER A 1 105 ? -1.597 10.908 15.121 1.00 71.94 105 SER A N 1
ATOM 827 C CA . SER A 1 105 ? -2.327 11.066 16.370 1.00 71.94 105 SER A CA 1
ATOM 828 C C . SER A 1 105 ? -3.778 10.668 16.140 1.00 71.94 105 SER A C 1
ATOM 830 O O . SER A 1 105 ? -4.374 10.974 15.102 1.00 71.94 105 SER A O 1
ATOM 832 N N . GLY A 1 106 ? -4.337 9.950 17.109 1.00 83.62 106 GLY A N 1
ATOM 833 C CA . GLY A 1 106 ? -5.681 9.400 17.016 1.00 83.62 106 GLY A CA 1
ATOM 834 C C . GLY A 1 106 ? -5.725 7.981 16.457 1.00 83.62 106 GLY A C 1
ATOM 835 O O . GLY A 1 106 ? -4.720 7.267 16.386 1.00 83.62 106 GLY A O 1
ATOM 836 N N . ARG A 1 107 ? -6.942 7.582 16.087 1.00 90.06 107 ARG A N 1
ATOM 837 C CA . ARG A 1 107 ? -7.301 6.224 15.681 1.00 90.06 107 ARG A CA 1
ATOM 838 C C . ARG A 1 107 ? -7.968 6.241 14.314 1.00 90.06 107 ARG A C 1
ATOM 840 O O . ARG A 1 107 ? -8.702 7.174 13.982 1.00 90.06 107 ARG A O 1
ATOM 847 N N . VAL A 1 108 ? -7.744 5.191 13.529 1.00 90.56 108 VAL A N 1
ATOM 848 C CA . VAL A 1 108 ? -8.406 5.008 12.232 1.00 90.56 108 VAL A CA 1
ATOM 849 C C . VAL A 1 108 ? -9.114 3.656 12.163 1.00 90.56 108 VAL A C 1
ATOM 851 O O . VAL A 1 108 ? -8.539 2.597 12.429 1.00 90.56 108 VAL A O 1
ATOM 854 N N . GLY A 1 109 ? -10.391 3.700 11.781 1.00 90.12 109 GLY A N 1
ATOM 855 C CA . GLY A 1 109 ? -11.192 2.504 11.551 1.00 90.12 109 GLY A CA 1
ATOM 856 C C . GLY A 1 109 ? -10.727 1.728 10.314 1.00 90.12 109 GLY A C 1
ATOM 857 O O . GLY A 1 109 ? -10.143 2.294 9.388 1.00 90.12 109 GLY A O 1
ATOM 858 N N . ARG A 1 110 ? -11.040 0.429 10.277 1.00 93.12 110 ARG A N 1
ATOM 859 C CA . ARG A 1 110 ? -10.601 -0.519 9.231 1.00 93.12 110 ARG A CA 1
ATOM 860 C C . ARG A 1 110 ? -10.864 -0.036 7.805 1.00 93.12 110 ARG A C 1
ATOM 862 O O . ARG A 1 110 ? -9.938 0.070 7.015 1.00 93.12 110 ARG A O 1
ATOM 869 N N . ILE A 1 111 ? -12.109 0.310 7.486 1.00 91.19 111 ILE A N 1
ATOM 870 C CA . ILE A 1 111 ? -12.493 0.685 6.116 1.00 91.19 111 ILE A CA 1
ATOM 871 C C . ILE A 1 111 ? -11.786 1.969 5.662 1.00 91.19 111 ILE A C 1
ATOM 873 O O . ILE A 1 111 ? -11.320 2.050 4.531 1.00 91.19 111 ILE A O 1
ATOM 877 N N . ARG A 1 112 ? -11.624 2.954 6.556 1.00 92.06 112 ARG A N 1
ATOM 878 C CA . ARG A 1 112 ? -10.885 4.192 6.249 1.00 92.06 112 ARG A CA 1
ATOM 879 C C . ARG A 1 112 ? -9.396 3.925 6.049 1.00 92.06 112 ARG A C 1
ATOM 881 O O . ARG A 1 112 ? -8.785 4.541 5.185 1.00 92.06 112 ARG A O 1
ATOM 888 N N . TYR A 1 113 ? -8.825 3.017 6.836 1.00 92.88 113 TYR A N 1
ATOM 889 C CA . TYR A 1 113 ? -7.445 2.576 6.663 1.00 92.88 113 TYR A CA 1
ATOM 890 C C . TYR A 1 113 ? -7.239 1.916 5.297 1.00 92.88 113 TYR A C 1
ATOM 892 O O . TYR A 1 113 ? -6.351 2.333 4.560 1.00 92.88 113 TYR A O 1
ATOM 900 N N . ILE A 1 114 ? -8.111 0.973 4.924 1.00 93.12 114 ILE A N 1
ATOM 901 C CA . ILE A 1 114 ? -8.067 0.301 3.618 1.00 93.12 114 ILE A CA 1
ATOM 902 C C . ILE A 1 114 ? -8.214 1.321 2.483 1.00 93.12 114 ILE A C 1
ATOM 904 O O . ILE A 1 114 ? -7.418 1.310 1.550 1.00 93.12 114 ILE A O 1
ATOM 908 N N . ALA A 1 115 ? -9.176 2.243 2.584 1.00 92.69 115 ALA A N 1
ATOM 909 C CA . ALA A 1 115 ? -9.392 3.283 1.580 1.00 92.69 115 ALA A CA 1
ATOM 910 C C . ALA A 1 115 ? -8.160 4.180 1.392 1.00 92.69 115 ALA A C 1
ATOM 912 O O . ALA A 1 115 ? -7.776 4.466 0.261 1.00 92.69 115 ALA A O 1
ATOM 913 N N . ARG A 1 116 ? -7.517 4.599 2.490 1.00 93.00 116 ARG A N 1
ATOM 914 C CA . ARG A 1 116 ? -6.284 5.395 2.443 1.00 93.00 116 ARG A CA 1
ATOM 915 C C . ARG A 1 116 ? -5.137 4.602 1.818 1.00 93.00 116 ARG A C 1
ATOM 917 O O . ARG A 1 116 ? -4.506 5.101 0.893 1.00 93.00 116 ARG A O 1
ATOM 924 N N . ALA A 1 117 ? -4.911 3.367 2.273 1.00 91.81 117 ALA A N 1
ATOM 925 C CA . ALA A 1 117 ? -3.851 2.500 1.766 1.00 91.81 117 ALA A CA 1
ATOM 926 C C . ALA A 1 117 ? -4.004 2.237 0.259 1.00 91.81 117 ALA A C 1
ATOM 928 O O . ALA A 1 117 ? -3.082 2.512 -0.504 1.00 91.81 117 ALA A O 1
ATOM 929 N N . LEU A 1 118 ? -5.191 1.800 -0.179 1.00 92.06 118 LEU A N 1
ATOM 930 C CA . LEU A 1 118 ? -5.501 1.590 -1.595 1.00 92.06 118 LEU A CA 1
ATOM 931 C C . LEU A 1 118 ? -5.394 2.885 -2.401 1.00 92.06 118 LEU A C 1
ATOM 933 O O . LEU A 1 118 ? -4.794 2.886 -3.471 1.00 92.06 118 LEU A O 1
ATOM 937 N N . GLY A 1 119 ? -5.939 3.987 -1.881 1.00 93.38 119 GLY A N 1
ATOM 938 C CA . GLY A 1 119 ? -5.887 5.291 -2.535 1.00 93.38 119 GLY A CA 1
ATOM 939 C C . GLY A 1 119 ? -4.455 5.757 -2.792 1.00 93.38 119 GLY A C 1
ATOM 940 O O . GLY A 1 119 ? -4.155 6.210 -3.892 1.00 93.38 119 GLY A O 1
ATOM 941 N N . LEU A 1 120 ? -3.551 5.583 -1.824 1.00 93.81 120 LEU A N 1
ATOM 942 C CA . LEU A 1 120 ? -2.137 5.922 -1.994 1.00 93.81 120 LEU A CA 1
ATOM 943 C C . LEU A 1 120 ? -1.436 5.004 -2.993 1.00 93.81 120 LEU A C 1
ATOM 945 O O . LEU A 1 120 ? -0.694 5.495 -3.839 1.00 93.81 120 LEU A O 1
ATOM 949 N N . THR A 1 121 ? -1.685 3.692 -2.933 1.00 91.44 121 THR A N 1
ATOM 950 C CA . THR A 1 121 ? -1.116 2.740 -3.895 1.00 91.44 121 THR A CA 1
ATOM 951 C C . THR A 1 121 ? -1.541 3.080 -5.321 1.00 91.44 121 THR A C 1
ATOM 953 O O . THR A 1 121 ? -0.689 3.157 -6.206 1.00 91.44 121 THR A O 1
ATOM 956 N N . ILE A 1 122 ? -2.835 3.334 -5.539 1.00 92.94 122 ILE A N 1
ATOM 957 C CA . ILE A 1 122 ? -3.378 3.721 -6.846 1.00 92.94 122 ILE A CA 1
ATOM 958 C C . ILE A 1 122 ? -2.790 5.062 -7.285 1.00 92.94 122 ILE A C 1
ATOM 960 O O . ILE A 1 122 ? -2.354 5.182 -8.423 1.00 92.94 122 ILE A O 1
ATOM 964 N N . LEU A 1 123 ? -2.715 6.056 -6.397 1.00 95.38 123 LEU A N 1
ATOM 965 C CA . LEU A 1 123 ? -2.147 7.363 -6.723 1.00 95.38 123 LEU A CA 1
ATOM 966 C C . LEU A 1 123 ? -0.678 7.255 -7.156 1.00 95.38 123 LEU A C 1
ATOM 968 O O . LEU A 1 123 ? -0.317 7.770 -8.212 1.00 95.38 123 LEU A O 1
ATOM 972 N N . CYS A 1 124 ? 0.163 6.557 -6.387 1.00 95.19 124 CYS A N 1
ATOM 973 C CA . CYS A 1 124 ? 1.569 6.347 -6.737 1.00 95.19 124 CYS A CA 1
ATOM 974 C C . CYS A 1 124 ? 1.719 5.587 -8.063 1.00 95.19 124 CYS A C 1
ATOM 976 O O . CYS A 1 124 ? 2.547 5.971 -8.889 1.00 95.19 124 CYS A O 1
ATOM 978 N N . ALA A 1 125 ? 0.908 4.548 -8.290 1.00 93.44 125 ALA A N 1
ATOM 979 C CA . ALA A 1 125 ? 0.918 3.783 -9.534 1.00 93.44 125 ALA A CA 1
ATOM 980 C C . ALA A 1 125 ? 0.502 4.632 -10.742 1.00 93.44 125 ALA A C 1
ATOM 982 O O . ALA A 1 125 ? 1.192 4.621 -11.759 1.00 93.44 125 ALA A O 1
ATOM 983 N N . THR A 1 126 ? -0.572 5.414 -10.619 1.00 95.00 126 THR A N 1
ATOM 984 C CA . THR A 1 126 ? -1.058 6.303 -11.680 1.00 95.00 126 THR A CA 1
ATOM 985 C C . THR A 1 126 ? -0.029 7.376 -12.014 1.00 95.00 126 THR A C 1
ATOM 987 O O . THR A 1 126 ? 0.309 7.544 -13.182 1.00 95.00 126 THR A O 1
ATOM 990 N N . LEU A 1 127 ? 0.531 8.061 -11.010 1.00 97.44 127 LEU A N 1
ATOM 991 C CA . LEU A 1 127 ? 1.562 9.081 -11.232 1.00 97.44 127 LEU A CA 1
ATOM 992 C C . LEU A 1 127 ? 2.802 8.496 -11.914 1.00 97.44 127 LEU A C 1
ATOM 994 O O . LEU A 1 127 ? 3.320 9.085 -12.862 1.00 97.44 127 LEU A O 1
ATOM 998 N N . PHE A 1 128 ? 3.249 7.318 -11.473 1.00 97.00 128 PHE A N 1
ATOM 999 C CA . PHE A 1 128 ? 4.371 6.635 -12.103 1.00 97.00 128 PHE A CA 1
ATOM 1000 C C . PHE A 1 128 ? 4.060 6.222 -13.546 1.00 97.00 128 PHE A C 1
ATOM 1002 O O . PHE A 1 128 ? 4.887 6.434 -14.425 1.00 97.00 128 PHE A O 1
ATOM 1009 N N . SER A 1 129 ? 2.870 5.674 -13.808 1.00 96.12 129 SER A N 1
ATOM 1010 C CA . SER A 1 129 ? 2.449 5.248 -15.147 1.00 96.12 129 SER A CA 1
ATOM 1011 C C . SER A 1 129 ? 2.346 6.422 -16.121 1.00 96.12 129 SER A C 1
ATOM 1013 O O . SER A 1 129 ? 2.773 6.304 -17.271 1.00 96.12 129 SER A O 1
ATOM 1015 N N . LEU A 1 130 ? 1.808 7.560 -15.673 1.00 97.69 130 LEU A N 1
ATOM 1016 C CA . LEU A 1 130 ? 1.735 8.781 -16.476 1.00 97.69 130 LEU A CA 1
ATOM 1017 C C . LEU A 1 130 ? 3.137 9.296 -16.814 1.00 97.69 130 LEU A C 1
ATOM 1019 O O . LEU A 1 130 ? 3.421 9.572 -17.977 1.00 97.69 130 LEU A O 1
ATOM 1023 N N . LEU A 1 131 ? 4.033 9.347 -15.824 1.00 97.38 131 LEU A N 1
ATOM 1024 C CA . LEU A 1 131 ? 5.421 9.755 -16.038 1.00 97.38 131 LEU A CA 1
ATOM 1025 C C . LEU A 1 131 ? 6.171 8.789 -16.968 1.00 97.38 131 LEU A C 1
ATOM 1027 O O . LEU A 1 131 ? 6.884 9.234 -17.862 1.00 97.38 131 LEU A O 1
ATOM 1031 N N . ALA A 1 132 ? 5.986 7.478 -16.793 1.00 96.25 132 ALA A N 1
ATOM 1032 C CA . ALA A 1 132 ? 6.553 6.444 -17.658 1.00 96.25 132 ALA A CA 1
ATOM 1033 C C . ALA A 1 132 ? 6.115 6.619 -19.108 1.00 96.25 132 ALA A C 1
ATOM 1035 O O . ALA A 1 132 ? 6.960 6.691 -19.995 1.00 96.25 132 ALA A O 1
ATOM 1036 N N . THR A 1 133 ? 4.811 6.763 -19.333 1.00 97.06 133 THR A N 1
ATOM 1037 C CA . THR A 1 133 ? 4.253 6.968 -20.674 1.00 97.06 133 THR A CA 1
ATOM 1038 C C . THR A 1 133 ? 4.809 8.241 -21.308 1.00 97.06 133 THR A C 1
ATOM 1040 O O . THR A 1 133 ? 5.262 8.215 -22.449 1.00 97.06 133 THR A O 1
ATOM 1043 N N . PHE A 1 134 ? 4.845 9.340 -20.548 1.00 97.12 134 PHE A N 1
ATOM 1044 C CA . PHE A 1 134 ? 5.380 10.612 -21.018 1.00 97.12 134 PHE A CA 1
ATOM 1045 C C . PHE A 1 134 ? 6.860 10.513 -21.411 1.00 97.12 134 PHE A C 1
ATOM 1047 O O . PHE A 1 134 ? 7.230 10.951 -22.497 1.00 97.12 134 PHE A O 1
ATOM 1054 N N . LEU A 1 135 ? 7.713 9.923 -20.569 1.00 96.50 135 LEU A N 1
ATOM 1055 C CA . LEU A 1 135 ? 9.150 9.830 -20.847 1.00 96.50 135 LEU A CA 1
ATOM 1056 C C . LEU A 1 135 ? 9.471 8.856 -21.981 1.00 96.50 135 LEU A C 1
ATOM 1058 O O . LEU A 1 135 ? 10.365 9.143 -22.770 1.00 96.50 135 LEU A O 1
ATOM 1062 N N . ILE A 1 136 ? 8.723 7.757 -22.108 1.00 95.00 136 ILE A N 1
ATOM 1063 C CA . ILE A 1 136 ? 8.859 6.834 -23.246 1.00 95.00 136 ILE A CA 1
ATOM 1064 C C . ILE A 1 136 ? 8.502 7.541 -24.561 1.00 95.00 136 ILE A C 1
ATOM 1066 O O . ILE A 1 136 ? 9.156 7.308 -25.572 1.00 95.00 136 ILE A O 1
ATOM 1070 N N . ALA A 1 137 ? 7.492 8.415 -24.550 1.00 95.56 137 ALA A N 1
ATOM 1071 C CA . ALA A 1 137 ? 7.057 9.139 -25.741 1.00 95.56 137 ALA A CA 1
ATOM 1072 C C . ALA A 1 137 ? 7.944 10.346 -26.099 1.00 95.56 137 ALA A C 1
ATOM 1074 O O . ALA A 1 137 ? 7.999 10.732 -27.263 1.00 95.56 137 ALA A O 1
ATOM 1075 N N . SER A 1 138 ? 8.604 10.968 -25.118 1.00 96.19 138 SER A N 1
ATOM 1076 C CA . SER A 1 138 ? 9.273 12.268 -25.299 1.00 96.19 138 SER A CA 1
ATOM 1077 C C . SER A 1 138 ? 10.797 12.220 -25.249 1.00 96.19 138 SER A C 1
ATOM 1079 O O . SER A 1 138 ? 11.445 13.198 -25.611 1.00 96.19 138 SER A O 1
ATOM 1081 N N . THR A 1 139 ? 11.388 11.127 -24.760 1.00 95.56 139 THR A N 1
ATOM 1082 C CA . THR A 1 139 ? 12.808 11.090 -24.391 1.00 95.56 139 THR A CA 1
ATOM 1083 C C . THR A 1 139 ? 13.490 9.813 -24.886 1.00 95.56 139 THR A C 1
ATOM 1085 O O . THR A 1 139 ? 12.880 8.750 -24.968 1.00 95.56 139 THR A O 1
ATOM 1088 N N . SER A 1 140 ? 14.791 9.892 -25.183 1.00 94.94 140 SER A N 1
ATOM 1089 C CA . SER A 1 140 ? 15.593 8.713 -25.522 1.00 94.94 140 SER A CA 1
ATOM 1090 C C . SER A 1 140 ? 15.870 7.827 -24.290 1.00 94.94 140 SER A C 1
ATOM 1092 O O . SER A 1 140 ? 15.955 8.333 -23.162 1.00 94.94 140 SER A O 1
ATOM 1094 N N . PRO A 1 141 ? 16.072 6.505 -24.464 1.00 93.88 141 PRO A N 1
ATOM 1095 C CA . PRO A 1 141 ? 16.284 5.584 -23.344 1.00 93.88 141 PRO A CA 1
ATOM 1096 C C . PRO A 1 141 ? 17.411 5.971 -22.364 1.00 93.88 141 PRO A C 1
ATOM 1098 O O . PRO A 1 141 ? 17.180 5.857 -21.158 1.00 93.88 141 PRO A O 1
ATOM 1101 N N . PRO A 1 142 ? 18.589 6.473 -22.803 1.00 96.25 142 PRO A N 1
ATOM 1102 C CA . PRO A 1 142 ? 19.671 6.839 -21.883 1.00 96.25 142 PRO A CA 1
ATOM 1103 C C . PRO A 1 142 ? 19.310 7.950 -20.891 1.00 96.25 142 PRO A C 1
ATOM 1105 O O . PRO A 1 142 ? 19.885 8.003 -19.809 1.00 96.25 142 PRO A O 1
ATOM 1108 N N . VAL A 1 143 ? 18.355 8.819 -21.238 1.00 94.69 143 VAL A N 1
ATOM 1109 C CA . VAL A 1 143 ? 17.908 9.931 -20.383 1.00 94.69 143 VAL A CA 1
ATOM 1110 C C . VAL A 1 143 ? 16.619 9.574 -19.639 1.00 94.69 143 VAL A C 1
ATOM 1112 O O . VAL A 1 143 ? 16.499 9.843 -18.444 1.00 94.69 143 VAL A O 1
ATOM 1115 N N . GLY A 1 144 ? 15.667 8.914 -20.305 1.00 95.69 144 GLY A N 1
ATOM 1116 C CA . GLY A 1 144 ? 14.381 8.553 -19.706 1.00 95.69 144 GLY A CA 1
ATOM 1117 C C . GLY A 1 144 ? 14.496 7.485 -18.613 1.00 95.69 144 GLY A C 1
ATOM 1118 O O . GLY A 1 144 ? 13.870 7.607 -17.560 1.00 95.69 144 GLY A O 1
ATOM 1119 N N . LEU A 1 145 ? 15.326 6.454 -18.817 1.00 95.38 145 LEU A N 1
ATOM 1120 C CA . LEU A 1 145 ? 15.445 5.336 -17.871 1.00 95.38 145 LEU A CA 1
ATOM 1121 C C . LEU A 1 145 ? 15.992 5.749 -16.491 1.00 95.38 145 LEU A C 1
ATOM 1123 O O . LEU A 1 145 ? 15.408 5.320 -15.490 1.00 95.38 145 LEU A O 1
ATOM 1127 N N . PRO A 1 146 ? 17.049 6.581 -16.370 1.00 96.81 146 PRO A N 1
ATOM 1128 C CA . PRO A 1 146 ? 17.494 7.085 -15.070 1.00 96.81 146 PRO A CA 1
ATOM 1129 C C . PRO A 1 146 ? 16.406 7.857 -14.315 1.00 96.81 146 PRO A C 1
ATOM 1131 O O . PRO A 1 146 ? 16.218 7.633 -13.119 1.00 96.81 146 PRO A O 1
ATOM 1134 N N . ILE A 1 147 ? 15.648 8.712 -15.010 1.00 97.06 147 ILE A N 1
ATOM 1135 C CA . ILE A 1 147 ? 14.564 9.501 -14.407 1.00 97.06 147 ILE A CA 1
ATOM 1136 C C . ILE A 1 147 ? 13.444 8.579 -13.915 1.00 97.06 147 ILE A C 1
ATOM 1138 O O . ILE A 1 147 ? 12.977 8.728 -12.785 1.00 97.06 147 ILE A O 1
ATOM 1142 N N . LEU A 1 148 ? 13.051 7.578 -14.710 1.00 96.19 148 LEU A N 1
ATOM 1143 C CA . LEU A 1 148 ? 12.062 6.584 -14.285 1.00 96.19 148 LEU A CA 1
ATOM 1144 C C . LEU A 1 148 ? 12.544 5.756 -13.099 1.00 96.19 148 LEU A C 1
ATOM 1146 O O . LEU A 1 148 ? 11.769 5.495 -12.179 1.00 96.19 148 LEU A O 1
ATOM 1150 N N . ASN A 1 149 ? 13.819 5.376 -13.067 1.00 94.25 149 ASN A N 1
ATOM 1151 C CA . ASN A 1 149 ? 14.385 4.670 -11.925 1.00 94.25 149 ASN A CA 1
ATOM 1152 C C . ASN A 1 149 ? 14.354 5.524 -10.655 1.00 94.25 149 ASN A C 1
ATOM 1154 O O . ASN A 1 149 ? 13.956 5.018 -9.603 1.00 94.25 149 ASN A O 1
ATOM 1158 N N . LEU A 1 150 ? 14.704 6.808 -10.750 1.00 95.81 150 LEU A N 1
ATOM 1159 C CA . LEU A 1 150 ? 14.617 7.737 -9.628 1.00 95.81 150 LEU A CA 1
ATOM 1160 C C . LEU A 1 150 ? 13.167 7.907 -9.158 1.00 95.81 150 LEU A C 1
ATOM 1162 O O . LEU A 1 150 ? 12.887 7.749 -7.971 1.00 95.81 150 LEU A O 1
ATOM 1166 N N . ALA A 1 151 ? 12.229 8.142 -10.079 1.00 96.06 151 ALA A N 1
ATOM 1167 C CA . ALA A 1 151 ? 10.809 8.262 -9.760 1.00 96.06 151 ALA A CA 1
ATOM 1168 C C . ALA A 1 151 ? 10.262 6.993 -9.091 1.00 96.06 151 ALA A C 1
ATOM 1170 O O . ALA A 1 151 ? 9.511 7.081 -8.121 1.00 96.06 151 ALA A O 1
ATOM 1171 N N . ARG A 1 152 ? 10.684 5.809 -9.552 1.00 93.50 152 ARG A N 1
ATOM 1172 C CA . ARG A 1 152 ? 10.327 4.526 -8.937 1.00 93.50 152 ARG A CA 1
ATOM 1173 C C . ARG A 1 152 ? 10.830 4.437 -7.496 1.00 93.50 152 ARG A C 1
ATOM 1175 O O . ARG A 1 152 ? 10.068 4.038 -6.618 1.00 93.50 152 ARG A O 1
ATOM 1182 N N . ILE A 1 153 ? 12.088 4.805 -7.247 1.00 91.06 153 ILE A N 1
ATOM 1183 C CA . ILE A 1 153 ? 12.683 4.796 -5.901 1.00 91.06 153 ILE A CA 1
ATOM 1184 C C . ILE A 1 153 ? 11.952 5.782 -4.987 1.00 91.06 153 ILE A C 1
ATOM 1186 O O . ILE A 1 153 ? 11.587 5.423 -3.873 1.00 91.06 153 ILE A O 1
ATOM 1190 N N . VAL A 1 154 ? 11.678 6.999 -5.456 1.00 94.44 154 VAL A N 1
ATOM 1191 C CA . VAL A 1 154 ? 10.982 8.013 -4.656 1.00 94.44 154 VAL A CA 1
ATOM 1192 C C . VAL A 1 154 ? 9.547 7.577 -4.351 1.00 94.44 154 VAL A C 1
ATOM 1194 O O . VAL A 1 154 ? 9.161 7.515 -3.185 1.00 94.44 154 VAL A O 1
ATOM 1197 N N . LEU A 1 155 ? 8.757 7.221 -5.367 1.00 94.38 155 LEU A N 1
ATOM 1198 C CA . LEU A 1 155 ? 7.341 6.895 -5.186 1.00 94.38 155 LEU A CA 1
ATOM 1199 C C . LEU A 1 155 ? 7.142 5.586 -4.416 1.00 94.38 155 LEU A C 1
ATOM 1201 O O . LEU A 1 155 ? 6.400 5.564 -3.437 1.00 94.38 155 LEU A O 1
ATOM 1205 N N . PHE A 1 156 ? 7.808 4.504 -4.822 1.00 88.69 156 PHE A N 1
ATOM 1206 C CA . PHE A 1 156 ? 7.580 3.176 -4.242 1.00 88.69 156 PHE A CA 1
ATOM 1207 C C . PHE A 1 156 ? 8.556 2.812 -3.127 1.00 88.69 156 PHE A C 1
ATOM 1209 O O . PHE A 1 156 ? 8.230 1.960 -2.307 1.00 88.69 156 PHE A O 1
ATOM 1216 N N . GLY A 1 157 ? 9.737 3.427 -3.079 1.00 85.94 157 GLY A N 1
ATOM 1217 C CA . GLY A 1 157 ? 10.725 3.192 -2.023 1.00 85.94 157 GLY A CA 1
ATOM 1218 C C . GLY A 1 157 ? 10.576 4.125 -0.823 1.00 85.94 157 GLY A C 1
ATOM 1219 O O . GLY A 1 157 ? 10.922 3.723 0.285 1.00 85.94 157 GLY A O 1
ATOM 1220 N N . VAL A 1 158 ? 10.036 5.336 -1.012 1.00 89.62 158 VAL A N 1
ATOM 1221 C CA . VAL A 1 158 ? 9.941 6.345 0.059 1.00 89.62 158 VAL A CA 1
ATOM 1222 C C . VAL A 1 158 ? 8.497 6.757 0.336 1.00 89.62 158 VAL A C 1
ATOM 1224 O O . VAL A 1 158 ? 8.006 6.530 1.439 1.00 89.62 158 VAL A O 1
ATOM 1227 N N . VAL A 1 159 ? 7.793 7.322 -0.649 1.00 93.88 159 VAL A N 1
ATOM 1228 C CA . VAL A 1 159 ? 6.465 7.931 -0.449 1.00 93.88 159 VAL A CA 1
ATOM 1229 C C . VAL A 1 159 ? 5.424 6.897 -0.027 1.00 93.88 159 VAL A C 1
ATOM 1231 O O . VAL A 1 159 ? 4.779 7.058 1.011 1.00 93.88 159 VAL A O 1
ATOM 1234 N N . LEU A 1 160 ? 5.272 5.823 -0.806 1.00 91.00 160 LEU A N 1
ATOM 1235 C CA . LEU A 1 160 ? 4.297 4.774 -0.526 1.00 91.00 160 LEU A CA 1
ATOM 1236 C C . LEU A 1 160 ? 4.584 4.084 0.823 1.00 91.00 160 LEU A C 1
ATOM 1238 O O . LEU A 1 160 ? 3.670 4.029 1.649 1.00 91.00 160 LEU A O 1
ATOM 1242 N N . PRO A 1 161 ? 5.816 3.621 1.126 1.00 88.62 161 PRO A N 1
ATOM 1243 C CA . PRO A 1 161 ? 6.107 2.993 2.412 1.00 88.62 161 PRO A CA 1
ATOM 1244 C C . PRO A 1 161 ? 5.902 3.918 3.606 1.00 88.62 161 PRO A C 1
ATOM 1246 O O . PRO A 1 161 ? 5.315 3.493 4.601 1.00 88.62 161 PRO A O 1
ATOM 1249 N N . ALA A 1 162 ? 6.334 5.179 3.506 1.00 90.31 162 ALA A N 1
ATOM 1250 C CA . ALA A 1 162 ? 6.142 6.155 4.570 1.00 90.31 162 ALA A CA 1
ATOM 1251 C C . ALA A 1 162 ? 4.649 6.373 4.844 1.00 90.31 162 ALA A C 1
ATOM 1253 O O . ALA A 1 162 ? 4.214 6.241 5.987 1.00 90.31 162 ALA A O 1
ATOM 1254 N N . GLY A 1 163 ? 3.844 6.630 3.807 1.00 92.12 163 GLY A N 1
ATOM 1255 C CA . GLY A 1 163 ? 2.402 6.839 3.959 1.00 92.12 163 GLY A CA 1
ATOM 1256 C C . GLY A 1 163 ? 1.683 5.629 4.562 1.00 92.12 163 GLY A C 1
ATOM 1257 O O . GLY A 1 163 ? 0.906 5.779 5.509 1.00 92.12 163 GLY A O 1
ATOM 1258 N N . LEU A 1 164 ? 2.000 4.419 4.087 1.00 91.31 164 LEU A N 1
ATOM 1259 C CA . LEU A 1 164 ? 1.458 3.184 4.656 1.00 91.31 164 LEU A CA 1
ATOM 1260 C C . LEU A 1 164 ? 1.869 3.000 6.121 1.00 91.31 164 LEU A C 1
ATOM 1262 O O . LEU A 1 164 ? 1.034 2.604 6.935 1.00 91.31 164 LEU A O 1
ATOM 1266 N N . LEU A 1 165 ? 3.115 3.309 6.488 1.00 90.69 165 LEU A N 1
ATOM 1267 C CA . LEU A 1 165 ? 3.585 3.224 7.871 1.00 90.69 165 LEU A CA 1
ATOM 1268 C C . LEU A 1 165 ? 2.846 4.213 8.783 1.00 90.69 165 LEU A C 1
ATOM 1270 O O . LEU A 1 165 ? 2.353 3.808 9.836 1.00 90.69 165 LEU A O 1
ATOM 1274 N N . PHE A 1 166 ? 2.697 5.476 8.367 1.00 91.44 166 PHE A N 1
ATOM 1275 C CA . PHE A 1 166 ? 1.971 6.499 9.132 1.00 91.44 166 PHE A CA 1
ATOM 1276 C C . PHE A 1 166 ? 0.536 6.070 9.448 1.00 91.44 166 PHE A C 1
ATOM 1278 O O . PHE A 1 166 ? 0.092 6.161 10.594 1.00 91.44 166 PHE A O 1
ATOM 1285 N N . TRP A 1 167 ? -0.191 5.544 8.462 1.00 92.19 167 TRP A N 1
ATOM 1286 C CA . TRP A 1 167 ? -1.554 5.065 8.696 1.00 92.19 167 TRP A CA 1
ATOM 1287 C C . TRP A 1 167 ? -1.604 3.746 9.461 1.00 92.19 167 TRP A C 1
ATOM 1289 O O . TRP A 1 167 ? -2.558 3.516 10.203 1.00 92.19 167 TRP A O 1
ATOM 1299 N N . SER A 1 168 ? -0.583 2.899 9.329 1.00 91.62 168 SER A N 1
ATOM 1300 C CA . SER A 1 168 ? -0.472 1.668 10.116 1.00 91.62 168 SER A CA 1
ATOM 1301 C C . SER A 1 168 ? -0.289 1.981 11.601 1.00 91.62 168 SER A C 1
ATOM 1303 O O . SER A 1 168 ? -0.886 1.307 12.433 1.00 91.62 168 SER A O 1
ATOM 1305 N N . ILE A 1 169 ? 0.433 3.053 11.946 1.00 92.75 169 ILE A N 1
ATOM 1306 C CA . ILE A 1 169 ? 0.537 3.548 13.326 1.00 92.75 169 ILE A CA 1
ATOM 1307 C C . ILE A 1 169 ? -0.844 3.943 13.875 1.00 92.75 169 ILE A C 1
ATOM 1309 O O . ILE A 1 169 ? -1.233 3.466 14.940 1.00 92.75 169 ILE A O 1
ATOM 1313 N N . GLU A 1 170 ? -1.632 4.735 13.136 1.00 91.75 170 GLU A N 1
ATOM 1314 C CA . GLU A 1 170 ? -3.007 5.092 13.546 1.00 91.75 170 GLU A CA 1
ATOM 1315 C C . GLU A 1 170 ? -3.914 3.860 13.691 1.00 91.75 170 GLU A C 1
ATOM 1317 O O . GLU A 1 170 ? -4.826 3.833 14.522 1.00 91.75 170 GLU A O 1
ATOM 1322 N N . ARG A 1 171 ? -3.693 2.835 12.861 1.00 93.50 171 ARG A N 1
ATOM 1323 C CA . ARG A 1 171 ? -4.468 1.589 12.876 1.00 93.50 171 ARG A CA 1
ATOM 1324 C C . ARG A 1 171 ? -4.106 0.722 14.079 1.00 93.50 171 ARG A C 1
ATOM 1326 O O . ARG A 1 171 ? -4.986 0.136 14.698 1.00 93.50 171 ARG A O 1
ATOM 1333 N N . VAL A 1 172 ? -2.831 0.685 14.438 1.00 93.31 172 VAL A N 1
ATOM 1334 C CA . VAL A 1 172 ? -2.320 0.008 15.631 1.00 93.31 172 VAL A CA 1
ATOM 1335 C C . VAL A 1 172 ? -2.781 0.716 16.911 1.00 93.31 172 VAL A C 1
ATOM 1337 O O . VAL A 1 172 ? -3.177 0.050 17.869 1.00 93.31 172 VAL A O 1
ATOM 1340 N N . HIS A 1 173 ? -2.856 2.051 16.914 1.00 93.19 173 HIS A N 1
ATOM 1341 C CA . HIS A 1 173 ? -3.490 2.804 18.002 1.00 93.19 173 HIS A CA 1
ATOM 1342 C C . HIS A 1 173 ? -4.961 2.416 18.197 1.00 93.19 173 HIS A C 1
ATOM 1344 O O . HIS A 1 173 ? -5.443 2.365 19.328 1.00 93.19 173 HIS A O 1
ATOM 1350 N N . ASP A 1 174 ? -5.679 2.082 17.121 1.00 91.12 174 ASP A N 1
ATOM 1351 C CA . ASP A 1 174 ? -7.059 1.600 17.221 1.00 91.12 174 ASP A CA 1
ATOM 1352 C C . ASP A 1 174 ? -7.184 0.229 17.913 1.00 91.12 174 ASP A C 1
ATOM 1354 O O . ASP A 1 174 ? -8.236 -0.113 18.450 1.00 91.12 174 ASP A O 1
ATOM 1358 N N . MET A 1 175 ? -6.099 -0.543 17.957 1.00 92.25 175 MET A N 1
ATOM 1359 C CA . MET A 1 175 ? -6.011 -1.810 18.694 1.00 92.25 175 MET A CA 1
ATOM 1360 C C . MET A 1 175 ? -5.571 -1.612 20.154 1.00 92.25 175 MET A C 1
ATOM 1362 O O . MET A 1 175 ? -5.471 -2.580 20.903 1.00 92.25 175 MET A O 1
ATOM 1366 N N . GLY A 1 176 ? -5.295 -0.371 20.572 1.00 90.81 176 GLY A N 1
ATOM 1367 C CA . GLY A 1 176 ? -4.760 -0.045 21.897 1.00 90.81 176 GLY A CA 1
ATOM 1368 C C . GLY A 1 176 ? -3.245 -0.255 22.027 1.00 90.81 176 GLY A C 1
ATOM 1369 O O . GLY A 1 176 ? -2.669 -0.055 23.102 1.00 90.81 176 GLY A O 1
ATOM 1370 N N . TRP A 1 177 ? -2.565 -0.605 20.937 1.00 92.50 177 TRP A N 1
ATOM 1371 C CA . TRP A 1 177 ? -1.130 -0.881 20.920 1.00 92.50 177 TRP A CA 1
ATOM 1372 C C . TRP A 1 177 ? -0.317 0.388 20.620 1.00 92.50 177 TRP A C 1
ATOM 1374 O O . TRP A 1 177 ? -0.827 1.307 19.982 1.00 92.50 177 TRP A O 1
ATOM 1384 N N . PRO A 1 178 ? 0.938 0.496 21.097 1.00 91.62 178 PRO A N 1
ATOM 1385 C CA . PRO A 1 178 ? 1.788 1.647 20.796 1.00 91.62 178 PRO A CA 1
ATOM 1386 C C . PRO A 1 178 ? 2.187 1.654 19.317 1.00 91.62 178 PRO A C 1
ATOM 1388 O O . PRO A 1 178 ? 2.488 0.599 18.765 1.00 91.62 178 PRO A O 1
ATOM 1391 N N . GLY A 1 179 ? 2.276 2.830 18.687 1.00 87.25 179 GLY A N 1
ATOM 1392 C CA . GLY A 1 179 ? 2.680 2.968 17.279 1.00 87.25 179 GLY A CA 1
ATOM 1393 C C . GLY A 1 179 ? 4.014 2.300 16.929 1.00 87.25 179 GLY A C 1
ATOM 1394 O O . GLY A 1 179 ? 4.172 1.756 15.839 1.00 87.25 179 GLY A O 1
ATOM 1395 N N . TRP A 1 180 ? 4.936 2.232 17.894 1.00 89.38 180 TRP A N 1
ATOM 1396 C CA . TRP A 1 180 ? 6.194 1.492 17.774 1.00 89.38 180 TRP A CA 1
ATOM 1397 C C . TRP A 1 180 ? 6.011 0.011 17.450 1.00 89.38 180 TRP A C 1
ATOM 1399 O O . TRP A 1 180 ? 6.879 -0.568 16.812 1.00 89.38 180 TRP A O 1
ATOM 1409 N N . SER A 1 181 ? 4.886 -0.605 17.816 1.00 87.38 181 SER A N 1
ATOM 1410 C CA . SER A 1 181 ? 4.623 -2.000 17.454 1.00 87.38 181 SER A CA 1
ATOM 1411 C C . SER A 1 181 ? 4.458 -2.199 15.943 1.00 87.38 181 SER A C 1
ATOM 1413 O O . SER A 1 181 ? 4.870 -3.238 15.442 1.00 87.38 181 SER A O 1
ATOM 1415 N N . ALA A 1 182 ? 3.981 -1.196 15.190 1.00 86.00 182 ALA A N 1
ATOM 1416 C CA . ALA A 1 182 ? 3.979 -1.247 13.723 1.00 86.00 182 ALA A CA 1
ATOM 1417 C C . ALA A 1 182 ? 5.412 -1.282 13.162 1.00 86.00 182 ALA A C 1
ATOM 1419 O O . ALA A 1 182 ? 5.713 -2.053 12.252 1.00 86.00 182 ALA A O 1
ATOM 1420 N N . VAL A 1 183 ? 6.304 -0.470 13.743 1.00 84.94 183 VAL A N 1
ATOM 1421 C CA . VAL A 1 183 ? 7.727 -0.420 13.377 1.00 84.94 183 VAL A CA 1
ATOM 1422 C C . VAL A 1 183 ? 8.425 -1.719 13.766 1.00 84.94 183 VAL A C 1
ATOM 1424 O O . VAL A 1 183 ? 9.162 -2.268 12.958 1.00 84.94 183 VAL A O 1
ATOM 1427 N N . LEU A 1 184 ? 8.163 -2.243 14.966 1.00 84.00 184 LEU A N 1
ATOM 1428 C CA . LEU A 1 184 ? 8.725 -3.509 15.429 1.00 84.00 184 LEU A CA 1
ATOM 1429 C C . LEU A 1 184 ? 8.255 -4.681 14.572 1.00 84.00 184 LEU A C 1
ATOM 1431 O O . LEU A 1 184 ? 9.085 -5.504 14.216 1.00 84.00 184 LEU A O 1
ATOM 1435 N N . LEU A 1 185 ? 6.977 -4.744 14.178 1.00 77.69 185 LEU A N 1
ATOM 1436 C CA . LEU A 1 185 ? 6.499 -5.812 13.294 1.00 77.69 185 LEU A CA 1
ATOM 1437 C C . LEU A 1 185 ? 7.220 -5.776 11.937 1.00 77.69 185 LEU A C 1
ATOM 1439 O O . LEU A 1 185 ? 7.581 -6.816 11.390 1.00 77.69 185 LEU A O 1
ATOM 1443 N N . LEU A 1 186 ? 7.476 -4.572 11.417 1.00 77.69 186 LEU A N 1
ATOM 1444 C CA . LEU A 1 186 ? 8.234 -4.376 10.184 1.00 77.69 186 LEU A CA 1
ATOM 1445 C C . LEU A 1 186 ? 9.722 -4.726 10.353 1.00 77.69 186 LEU A C 1
ATOM 1447 O O . LEU A 1 186 ? 10.292 -5.407 9.502 1.00 77.69 186 LEU A O 1
ATOM 1451 N N . ALA A 1 187 ? 10.339 -4.303 11.458 1.00 76.50 187 ALA A N 1
ATOM 1452 C CA . ALA A 1 187 ? 11.741 -4.561 11.775 1.00 76.50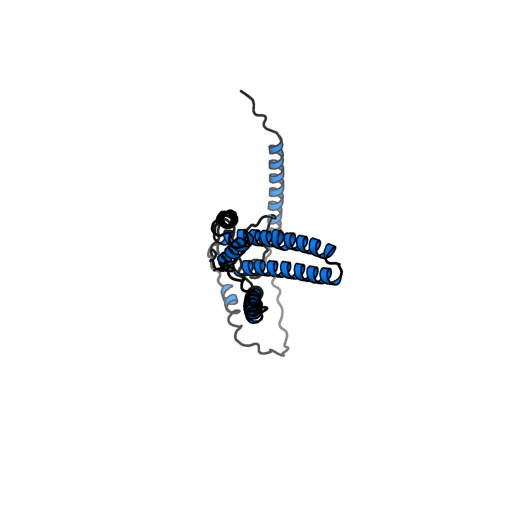 187 ALA A CA 1
ATOM 1453 C C . ALA A 1 187 ? 12.012 -6.050 12.033 1.00 76.50 187 ALA A C 1
ATOM 1455 O O . ALA A 1 187 ? 12.996 -6.584 11.533 1.00 76.50 187 ALA A O 1
ATOM 1456 N N . PHE A 1 188 ? 11.120 -6.740 12.747 1.00 69.81 188 PHE A N 1
ATOM 1457 C CA . PHE A 1 188 ? 11.226 -8.178 13.003 1.00 69.81 188 PHE A CA 1
ATOM 1458 C C . PHE A 1 188 ? 11.100 -8.982 11.708 1.00 69.81 188 PHE A C 1
ATOM 1460 O O . PHE A 1 188 ? 11.830 -9.945 11.497 1.00 69.81 188 PHE A O 1
ATOM 1467 N N . GLY A 1 189 ? 10.230 -8.534 10.798 1.00 63.47 189 GLY A N 1
ATOM 1468 C CA . GLY A 1 189 ? 10.178 -9.069 9.445 1.00 63.47 189 GLY A CA 1
ATOM 1469 C C . GLY A 1 189 ? 11.496 -8.866 8.691 1.00 63.47 189 GLY A C 1
ATOM 1470 O O . GLY A 1 189 ? 11.972 -9.783 8.028 1.00 63.47 189 GLY A O 1
ATOM 1471 N N . TRP A 1 190 ? 12.097 -7.676 8.790 1.00 61.75 190 TRP A N 1
ATOM 1472 C CA . TRP A 1 190 ? 13.360 -7.353 8.117 1.00 61.75 190 TRP A CA 1
ATOM 1473 C C . TRP A 1 190 ? 14.536 -8.189 8.634 1.00 61.75 190 TRP A C 1
ATOM 1475 O O . TRP A 1 190 ? 15.417 -8.562 7.864 1.00 61.75 190 TRP A O 1
ATOM 1485 N N . LEU A 1 191 ? 14.513 -8.521 9.925 1.00 58.88 191 LEU A N 1
ATOM 1486 C CA . LEU A 1 191 ? 15.542 -9.303 10.597 1.00 58.88 191 LEU A CA 1
ATOM 1487 C C . LEU A 1 191 ? 15.396 -10.817 10.405 1.00 58.88 191 LEU A C 1
ATOM 1489 O O . LEU A 1 191 ? 16.188 -11.539 10.992 1.00 58.88 191 LEU A O 1
ATOM 1493 N N . ALA A 1 192 ? 14.415 -11.305 9.634 1.00 57.00 192 ALA A N 1
ATOM 1494 C CA . ALA A 1 192 ? 14.239 -12.722 9.309 1.00 57.00 192 ALA A CA 1
ATOM 1495 C C . ALA A 1 192 ? 14.944 -13.056 7.974 1.00 57.00 192 ALA A C 1
ATOM 1497 O O . ALA A 1 192 ? 14.296 -13.130 6.926 1.00 57.00 192 ALA A O 1
ATOM 1498 N N . PRO A 1 193 ? 16.274 -13.277 7.959 1.00 54.00 193 PRO A N 1
ATOM 1499 C CA . PRO A 1 193 ? 17.073 -13.321 6.738 1.00 54.00 193 PRO A CA 1
ATOM 1500 C C . PRO A 1 193 ? 16.944 -14.696 6.062 1.00 54.00 193 PRO A C 1
ATOM 1502 O O . PRO A 1 193 ? 17.202 -14.841 4.874 1.00 54.00 193 PRO A O 1
ATOM 1505 N N . GLN A 1 194 ? 16.459 -15.701 6.800 1.00 54.59 194 GLN A N 1
ATOM 1506 C CA . GLN A 1 194 ? 16.225 -17.071 6.338 1.00 54.59 194 GLN A CA 1
ATOM 1507 C C . GLN A 1 194 ? 15.106 -17.146 5.272 1.00 54.59 194 GLN A C 1
ATOM 1509 O O . GLN A 1 194 ? 15.044 -18.090 4.493 1.00 54.59 194 GLN A O 1
ATOM 1514 N N . LEU A 1 195 ? 14.207 -16.151 5.231 1.00 53.25 195 LEU A N 1
ATOM 1515 C CA . LEU A 1 195 ? 13.099 -16.046 4.269 1.00 53.25 195 LEU A CA 1
ATOM 1516 C C . LEU A 1 195 ? 13.458 -15.161 3.055 1.00 53.25 195 LEU A C 1
ATOM 1518 O O . LEU A 1 195 ? 12.603 -14.865 2.215 1.00 53.25 195 LEU A O 1
ATOM 1522 N N . ALA A 1 196 ? 14.722 -14.733 2.938 1.00 50.44 196 ALA A N 1
ATOM 1523 C CA . ALA A 1 196 ? 15.216 -13.758 1.962 1.00 50.44 196 ALA A CA 1
ATOM 1524 C C . ALA A 1 196 ? 15.410 -14.303 0.532 1.00 50.44 196 ALA A C 1
ATOM 1526 O O . ALA A 1 196 ? 16.303 -13.865 -0.188 1.00 50.44 196 ALA A O 1
ATOM 1527 N N . VAL A 1 197 ? 14.537 -15.198 0.067 1.00 47.44 197 VAL A N 1
ATOM 1528 C CA . VAL A 1 197 ? 14.508 -15.606 -1.351 1.00 47.44 197 VAL A CA 1
ATOM 1529 C C . VAL A 1 197 ? 13.694 -14.613 -2.203 1.00 47.44 197 VAL A C 1
ATOM 1531 O O . VAL A 1 197 ? 13.741 -14.645 -3.428 1.00 47.44 197 VAL A O 1
ATOM 1534 N N . TRP A 1 198 ? 12.979 -13.654 -1.593 1.00 42.72 198 TRP A N 1
ATOM 1535 C CA . TRP A 1 198 ? 11.992 -12.852 -2.324 1.00 42.72 198 TRP A CA 1
ATOM 1536 C C . TRP A 1 198 ? 11.866 -11.383 -1.867 1.00 42.72 198 TRP A C 1
ATOM 1538 O O . TRP A 1 198 ? 10.791 -10.983 -1.448 1.00 42.72 198 TRP A O 1
ATOM 1548 N N . GLY A 1 199 ? 12.867 -10.517 -2.039 1.00 52.72 199 GLY A N 1
ATOM 1549 C CA . GLY A 1 199 ? 12.622 -9.068 -2.235 1.00 52.72 199 GLY A CA 1
ATOM 1550 C C . GLY A 1 199 ? 11.985 -8.236 -1.096 1.00 52.72 199 GLY A C 1
ATOM 1551 O O . GLY A 1 199 ? 10.965 -7.586 -1.323 1.00 52.72 199 GLY A O 1
ATOM 1552 N N . GLY A 1 200 ? 12.644 -8.167 0.067 1.00 63.78 200 GLY A N 1
ATOM 1553 C CA . GLY A 1 200 ? 12.772 -6.944 0.888 1.00 63.78 200 GLY A CA 1
ATOM 1554 C C . GLY A 1 200 ? 11.600 -6.468 1.772 1.00 63.78 200 GLY A C 1
ATOM 1555 O O . GLY A 1 200 ? 10.459 -6.915 1.662 1.00 63.78 200 GLY A O 1
ATOM 1556 N N . ALA A 1 201 ? 11.914 -5.486 2.638 1.00 62.62 201 ALA A N 1
ATOM 1557 C CA . ALA A 1 201 ? 11.036 -4.816 3.618 1.00 62.62 201 ALA A CA 1
ATOM 1558 C C . ALA A 1 201 ? 9.654 -4.410 3.072 1.00 62.62 201 ALA A C 1
ATOM 1560 O O . ALA A 1 201 ? 8.666 -4.386 3.805 1.00 62.62 201 ALA A O 1
ATOM 1561 N N . LEU A 1 202 ? 9.580 -4.117 1.770 1.00 68.62 202 LEU A N 1
ATOM 1562 C CA . LEU A 1 202 ? 8.354 -3.728 1.089 1.00 68.62 202 LEU A CA 1
ATOM 1563 C C . LEU A 1 202 ? 7.284 -4.826 1.162 1.00 68.62 202 LEU A C 1
ATOM 1565 O O . LEU A 1 202 ? 6.134 -4.524 1.463 1.00 68.62 202 LEU A O 1
ATOM 1569 N N . LYS A 1 203 ? 7.631 -6.102 0.942 1.00 72.50 203 LYS A N 1
ATOM 1570 C CA . LYS A 1 203 ? 6.645 -7.199 0.988 1.00 72.50 203 LYS A CA 1
ATOM 1571 C C . LYS A 1 203 ? 6.107 -7.432 2.392 1.00 72.50 203 LYS A C 1
ATOM 1573 O O . LYS A 1 203 ? 4.914 -7.660 2.559 1.00 72.50 203 LYS A O 1
ATOM 1578 N N . LEU A 1 204 ? 6.965 -7.309 3.399 1.00 74.75 204 LEU A N 1
ATOM 1579 C CA . LEU A 1 204 ? 6.564 -7.406 4.802 1.00 74.75 204 LEU A CA 1
ATOM 1580 C C . LEU A 1 204 ? 5.639 -6.262 5.199 1.00 74.75 204 LEU A C 1
ATOM 1582 O O . LEU A 1 204 ? 4.642 -6.499 5.870 1.00 74.75 204 LEU A O 1
ATOM 1586 N N . LEU A 1 205 ? 5.907 -5.045 4.720 1.00 77.56 205 LEU A N 1
ATOM 1587 C CA . LEU A 1 205 ? 4.994 -3.923 4.905 1.00 77.56 205 LEU A CA 1
ATOM 1588 C C . LEU A 1 205 ? 3.618 -4.205 4.279 1.00 77.56 205 LEU A C 1
ATOM 1590 O O . LEU A 1 205 ? 2.601 -3.890 4.896 1.00 77.56 205 LEU A O 1
ATOM 1594 N N . HIS A 1 206 ? 3.563 -4.833 3.099 1.00 78.19 206 HIS A N 1
ATOM 1595 C CA . HIS A 1 206 ? 2.294 -5.229 2.473 1.00 78.19 206 HIS A CA 1
ATOM 1596 C C . HIS A 1 206 ? 1.570 -6.320 3.275 1.00 78.19 206 HIS A C 1
ATOM 1598 O O . HIS A 1 206 ? 0.360 -6.224 3.464 1.00 78.19 206 HIS A O 1
ATOM 1604 N N . LEU A 1 207 ? 2.292 -7.317 3.799 1.00 81.38 207 LEU A N 1
ATOM 1605 C CA . LEU A 1 207 ? 1.722 -8.357 4.665 1.00 81.38 207 LEU A CA 1
ATOM 1606 C C . LEU A 1 207 ? 1.196 -7.786 5.986 1.00 81.38 207 LEU A C 1
ATOM 1608 O O . LEU A 1 207 ? 0.084 -8.118 6.387 1.00 81.38 207 LEU A O 1
ATOM 1612 N N . LEU A 1 208 ? 1.9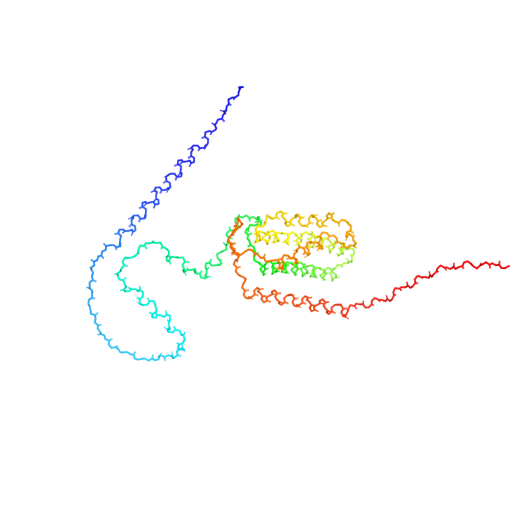50 -6.886 6.627 1.00 83.94 208 LEU A N 1
ATOM 1613 C CA . LEU A 1 208 ? 1.499 -6.140 7.802 1.00 83.94 208 LEU A CA 1
ATOM 1614 C C . LEU A 1 208 ? 0.208 -5.380 7.481 1.00 83.94 208 LEU A C 1
ATOM 1616 O O . LEU A 1 208 ? -0.764 -5.501 8.219 1.00 83.94 208 LEU A O 1
ATOM 1620 N N . ASN A 1 209 ? 0.164 -4.640 6.369 1.00 84.44 209 ASN A N 1
ATOM 1621 C CA . ASN A 1 209 ? -1.044 -3.917 5.961 1.00 84.44 209 ASN A CA 1
ATOM 1622 C C . ASN A 1 209 ? -2.229 -4.872 5.764 1.00 84.44 209 ASN A C 1
ATOM 1624 O O . ASN A 1 209 ? -3.312 -4.603 6.276 1.00 84.44 209 ASN A O 1
ATOM 1628 N N . LEU A 1 210 ? -2.021 -6.008 5.094 1.00 86.38 210 LEU A N 1
ATOM 1629 C CA . LEU A 1 210 ? -3.062 -7.010 4.872 1.00 86.38 210 LEU A CA 1
ATOM 1630 C C . LEU A 1 210 ? -3.577 -7.606 6.193 1.00 86.38 210 LEU A C 1
ATOM 1632 O O . LEU A 1 210 ? -4.785 -7.739 6.383 1.00 86.38 210 LEU A O 1
ATOM 1636 N N . LEU A 1 211 ? -2.684 -7.897 7.142 1.00 88.31 211 LEU A N 1
ATOM 1637 C CA . LEU A 1 211 ? -3.063 -8.347 8.481 1.00 88.31 211 LEU A CA 1
ATOM 1638 C C . LEU A 1 211 ? -3.906 -7.283 9.201 1.00 88.31 211 LEU A C 1
ATOM 1640 O O . LEU A 1 211 ? -4.952 -7.588 9.776 1.00 88.31 211 LEU A O 1
ATOM 1644 N N . LEU A 1 212 ? -3.490 -6.018 9.112 1.00 89.44 212 LEU A N 1
ATOM 1645 C CA . LEU A 1 212 ? -4.191 -4.878 9.701 1.00 89.44 212 LEU A CA 1
ATOM 1646 C C . LEU A 1 212 ? -5.571 -4.608 9.064 1.00 89.44 212 LEU A C 1
ATOM 1648 O O . LEU A 1 212 ? -6.407 -3.954 9.701 1.00 89.44 212 LEU A O 1
ATOM 1652 N N . TRP A 1 213 ? -5.835 -5.104 7.846 1.00 89.94 213 TRP A N 1
ATOM 1653 C CA . TRP A 1 213 ? -7.160 -5.039 7.205 1.00 89.94 213 TRP A CA 1
ATOM 1654 C C . TRP A 1 213 ? -8.161 -5.962 7.893 1.00 89.94 213 TRP A C 1
ATOM 1656 O O . TRP A 1 213 ? -9.313 -5.578 8.107 1.00 89.94 213 TRP A O 1
ATOM 1666 N N . VAL A 1 214 ? -7.716 -7.163 8.257 1.00 90.62 214 VAL A N 1
ATOM 1667 C CA . VAL A 1 214 ? -8.576 -8.202 8.833 1.00 90.62 214 VAL A CA 1
ATOM 1668 C C . VAL A 1 214 ? -8.726 -8.012 10.342 1.00 90.62 214 VAL A C 1
ATOM 1670 O O . VAL A 1 214 ? -9.820 -8.179 10.886 1.00 90.62 214 VAL A O 1
ATOM 1673 N N . TRP A 1 215 ? -7.652 -7.601 11.020 1.00 90.44 215 TRP A N 1
ATOM 1674 C CA . TRP A 1 215 ? -7.621 -7.523 12.477 1.00 90.44 215 TRP A CA 1
ATOM 1675 C C . TRP A 1 215 ? -8.632 -6.501 13.036 1.00 90.44 215 TRP A C 1
ATOM 1677 O O . TRP A 1 215 ? -8.612 -5.328 12.632 1.00 90.44 215 TRP A O 1
ATOM 1687 N N . PRO A 1 216 ? -9.523 -6.891 13.970 1.00 89.69 216 PRO A N 1
ATOM 1688 C CA . PRO A 1 216 ? -10.543 -6.002 14.520 1.00 89.69 216 PRO A CA 1
ATOM 1689 C C . PRO A 1 216 ? -9.944 -4.923 15.436 1.00 89.69 216 PRO A C 1
ATOM 1691 O O . PRO A 1 216 ? -8.963 -5.138 16.138 1.00 89.69 216 PRO A O 1
ATOM 1694 N N . GLY A 1 217 ? -10.544 -3.731 15.419 1.00 87.75 217 GLY A N 1
ATOM 1695 C CA . GLY A 1 217 ? -10.206 -2.645 16.348 1.00 87.75 217 GLY A CA 1
ATOM 1696 C C . GLY A 1 217 ? -10.973 -2.730 17.669 1.00 87.75 217 GLY A C 1
ATOM 1697 O O . GLY A 1 217 ? -11.945 -3.481 17.776 1.00 87.75 217 GLY A O 1
ATOM 1698 N N . GLN A 1 218 ? -10.574 -1.930 18.658 1.00 89.44 218 GLN A N 1
ATOM 1699 C CA . GLN A 1 218 ? -11.329 -1.771 19.904 1.00 89.44 218 GLN A CA 1
ATOM 1700 C C . GLN A 1 218 ? -12.548 -0.860 19.679 1.00 89.44 218 GLN A C 1
ATOM 1702 O O . GLN A 1 218 ? -12.429 0.186 19.057 1.00 89.44 218 GLN A O 1
ATOM 1707 N N . ARG A 1 219 ? -13.720 -1.213 20.218 1.00 86.62 219 ARG A N 1
ATOM 1708 C CA . ARG A 1 219 ? -14.943 -0.379 20.113 1.00 86.62 219 ARG A CA 1
ATOM 1709 C C . ARG A 1 219 ? -15.106 0.640 21.241 1.00 86.62 219 ARG A C 1
ATOM 1711 O O . ARG A 1 219 ? -16.035 1.425 21.254 1.00 86.62 219 ARG A O 1
ATOM 1718 N N . ARG A 1 220 ? -14.229 0.593 22.242 1.00 86.81 220 ARG A N 1
ATOM 1719 C CA . ARG A 1 220 ? -14.257 1.519 23.380 1.00 86.81 220 ARG A CA 1
ATOM 1720 C C . ARG A 1 220 ? -13.234 2.621 23.180 1.00 86.81 220 ARG A C 1
ATOM 1722 O O . ARG A 1 220 ? -12.295 2.463 22.396 1.00 86.81 220 ARG A O 1
ATOM 1729 N N . GLU A 1 221 ? -13.408 3.724 23.895 1.00 88.19 221 GLU A N 1
ATOM 1730 C CA . GLU A 1 221 ? -12.367 4.738 24.029 1.00 88.19 221 GLU A CA 1
ATOM 1731 C C . GLU A 1 221 ? -11.081 4.111 24.588 1.00 88.19 221 GLU A C 1
ATOM 1733 O O . GLU A 1 221 ? -11.119 3.191 25.408 1.00 88.19 221 GLU A O 1
ATOM 1738 N N . ASN A 1 222 ? -9.934 4.573 24.095 1.00 89.62 222 ASN A N 1
ATOM 1739 C CA . ASN A 1 222 ? -8.632 4.132 24.574 1.00 89.62 222 ASN A CA 1
ATOM 1740 C C . ASN A 1 222 ? -7.700 5.339 24.754 1.00 89.62 222 ASN A C 1
ATOM 1742 O O . ASN A 1 222 ? -8.043 6.466 24.403 1.00 89.62 222 ASN A O 1
ATOM 1746 N N . ARG A 1 223 ? -6.483 5.106 25.262 1.00 89.38 223 ARG A N 1
ATOM 1747 C CA . ARG A 1 223 ? -5.485 6.166 25.521 1.00 89.38 223 ARG A CA 1
ATOM 1748 C C . ARG A 1 223 ? -5.097 7.020 24.304 1.00 89.38 223 ARG A C 1
ATOM 1750 O O . ARG A 1 223 ? -4.478 8.063 24.474 1.00 89.38 223 ARG A O 1
ATOM 1757 N N . PHE A 1 224 ? -5.393 6.562 23.088 1.00 88.00 224 PHE A N 1
ATOM 1758 C CA . PHE A 1 224 ? -5.099 7.266 21.840 1.00 88.00 224 PHE A CA 1
ATOM 1759 C C . PH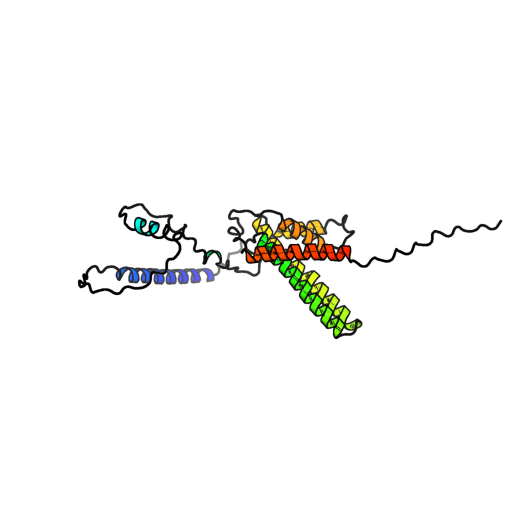E A 1 224 ? -6.291 8.076 21.317 1.00 88.00 224 PHE A C 1
ATOM 1761 O O . PHE A 1 224 ? -6.135 8.801 20.335 1.00 88.00 224 PHE A O 1
ATOM 1768 N N . GLY A 1 225 ? -7.462 7.969 21.951 1.00 87.44 225 GLY A N 1
ATOM 1769 C CA . GLY A 1 225 ? -8.637 8.781 21.663 1.00 87.44 225 GLY A CA 1
ATOM 1770 C C . GLY A 1 225 ? -9.950 7.992 21.579 1.00 87.44 225 GLY A C 1
ATOM 1771 O O . GLY A 1 225 ? -9.979 6.766 21.780 1.00 87.44 225 GLY A O 1
ATOM 1772 N N . PRO A 1 226 ? -11.044 8.695 21.235 1.00 88.19 226 PRO A N 1
ATOM 1773 C CA . PRO A 1 226 ? -12.376 8.110 21.141 1.00 88.19 226 PRO A CA 1
ATOM 1774 C C . PRO A 1 226 ? -12.472 7.108 19.984 1.00 88.19 226 PRO A C 1
ATOM 1776 O O . PRO A 1 226 ? -11.588 7.042 19.123 1.00 88.19 226 PRO A O 1
ATOM 1779 N N . GLU A 1 227 ? -13.545 6.317 19.967 1.00 87.75 227 GLU A N 1
ATOM 1780 C CA . GLU A 1 227 ? -13.800 5.344 18.900 1.00 87.75 227 GLU A CA 1
ATOM 1781 C C . GLU A 1 227 ? -13.761 6.020 17.510 1.00 87.75 227 GLU A C 1
ATOM 1783 O O . GLU A 1 227 ? -14.283 7.130 17.345 1.00 87.75 227 GLU A O 1
ATOM 1788 N N . PRO A 1 228 ? -13.130 5.401 16.489 1.00 87.25 228 PRO A N 1
ATOM 1789 C CA . PRO A 1 228 ? -13.133 5.959 15.149 1.00 87.25 228 PRO A CA 1
ATOM 1790 C C . PRO A 1 228 ? -14.557 6.033 14.615 1.00 87.25 228 PRO A C 1
ATOM 1792 O O . PRO A 1 228 ? -15.278 5.037 14.607 1.00 87.25 228 PRO A O 1
ATOM 1795 N N . ALA A 1 229 ? -14.927 7.191 14.072 1.00 86.25 229 ALA A N 1
ATOM 1796 C CA . ALA A 1 229 ? -16.218 7.338 13.424 1.00 86.25 229 ALA A CA 1
ATOM 1797 C C . ALA A 1 229 ? -16.405 6.291 12.295 1.00 86.25 229 ALA A C 1
ATOM 1799 O O . ALA A 1 229 ? -15.437 5.928 11.602 1.00 86.25 229 ALA A O 1
ATOM 1800 N N . PRO A 1 230 ? -17.640 5.808 12.077 1.00 85.94 230 PRO A N 1
ATOM 1801 C CA . PRO A 1 230 ? -17.933 4.822 11.043 1.00 85.94 230 PRO A CA 1
ATOM 1802 C C . PRO A 1 230 ? -17.586 5.361 9.648 1.00 85.94 230 PRO A C 1
ATOM 1804 O O . PRO A 1 230 ? -17.578 6.570 9.401 1.00 85.94 230 PRO A O 1
ATOM 1807 N N . ALA A 1 231 ? -17.224 4.475 8.721 1.00 89.12 231 ALA A N 1
ATOM 1808 C CA . ALA A 1 231 ? -16.998 4.876 7.334 1.00 89.12 231 ALA A CA 1
ATOM 1809 C C . ALA A 1 231 ? -18.336 5.190 6.656 1.00 89.12 231 ALA A C 1
ATOM 1811 O O . ALA A 1 231 ? -19.331 4.510 6.903 1.00 89.12 231 ALA A O 1
ATOM 1812 N N . SER A 1 232 ? -18.353 6.200 5.785 1.00 91.12 232 SER A N 1
ATOM 1813 C CA . SER A 1 232 ? -19.527 6.462 4.957 1.00 91.12 232 SER A CA 1
ATOM 1814 C C . SER A 1 232 ? -19.752 5.316 3.964 1.00 91.12 232 SER A C 1
ATOM 1816 O O . SER A 1 232 ? -18.820 4.590 3.588 1.00 91.12 232 SER A O 1
ATOM 1818 N N . LEU A 1 233 ? -20.997 5.170 3.506 1.00 89.62 233 LEU A N 1
ATOM 1819 C CA . LEU A 1 233 ? -21.364 4.181 2.491 1.00 89.62 233 LEU A CA 1
ATOM 1820 C C . LEU A 1 233 ? -20.513 4.352 1.223 1.00 89.62 233 LEU A C 1
ATOM 1822 O O . LEU A 1 233 ? -20.011 3.367 0.693 1.00 89.62 233 LEU A O 1
ATOM 1826 N N . ALA A 1 234 ? -20.258 5.595 0.803 1.00 87.44 234 ALA A N 1
ATOM 1827 C CA . ALA A 1 234 ? -19.424 5.900 -0.359 1.00 87.44 234 ALA A CA 1
ATOM 1828 C C . ALA A 1 234 ? -17.995 5.341 -0.236 1.00 87.44 234 ALA A C 1
ATOM 1830 O O . ALA A 1 234 ? -17.506 4.700 -1.161 1.00 87.44 234 ALA A O 1
ATOM 1831 N N . ILE A 1 235 ? -17.336 5.521 0.917 1.00 87.94 235 ILE A N 1
ATOM 1832 C CA . ILE A 1 235 ? -15.986 4.976 1.151 1.00 87.94 235 ILE A CA 1
ATOM 1833 C C . ILE A 1 235 ? -16.025 3.446 1.150 1.00 87.94 235 ILE A C 1
ATOM 1835 O O . ILE A 1 235 ? -15.121 2.796 0.630 1.00 87.94 235 ILE A O 1
ATO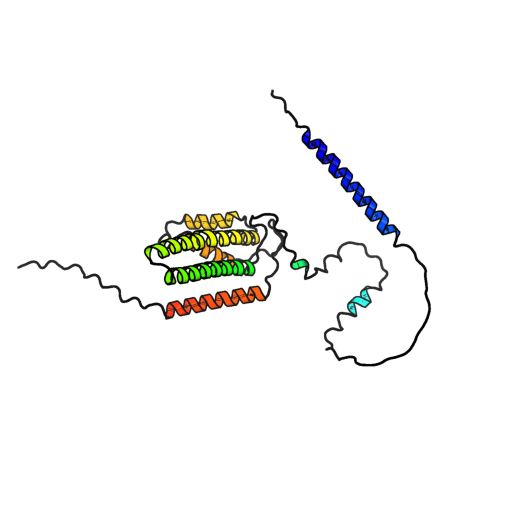M 1839 N N . THR A 1 236 ? -17.079 2.866 1.715 1.00 88.06 236 THR A N 1
ATOM 1840 C CA . THR A 1 236 ? -17.244 1.411 1.775 1.00 88.06 236 THR A CA 1
ATOM 1841 C C . THR A 1 236 ? -17.409 0.816 0.377 1.00 88.06 236 THR A C 1
ATOM 1843 O O . THR A 1 236 ? -16.715 -0.143 0.042 1.00 88.06 236 THR A O 1
ATOM 1846 N N . LEU A 1 237 ? -18.255 1.420 -0.466 1.00 90.75 237 LEU A N 1
ATOM 1847 C CA . LEU A 1 237 ? -18.412 1.021 -1.866 1.00 90.75 237 LEU A CA 1
ATOM 1848 C C . LEU A 1 237 ? -17.119 1.210 -2.657 1.00 90.75 237 LEU A C 1
ATOM 1850 O O . LEU A 1 237 ? -16.729 0.308 -3.391 1.00 90.75 237 LEU A O 1
ATOM 1854 N N . LEU A 1 238 ? -16.424 2.336 -2.473 1.00 90.31 238 LEU A N 1
ATOM 1855 C CA . LEU A 1 238 ? -15.143 2.594 -3.129 1.00 90.31 238 LEU A CA 1
ATOM 1856 C C . LEU A 1 238 ? -14.127 1.485 -2.826 1.00 90.31 238 LEU A C 1
ATOM 1858 O O . LEU A 1 238 ? -13.483 0.976 -3.738 1.00 90.31 238 LEU A O 1
ATOM 1862 N N . VAL A 1 239 ? -14.008 1.084 -1.557 1.00 90.81 239 VAL A N 1
ATOM 1863 C CA . VAL A 1 239 ? -13.116 -0.009 -1.144 1.00 90.81 239 VAL A CA 1
ATOM 1864 C C . VAL A 1 239 ? -13.542 -1.337 -1.768 1.00 90.81 239 VAL A C 1
ATOM 1866 O O . VAL A 1 239 ? -12.695 -2.052 -2.300 1.00 90.81 239 VAL A O 1
ATOM 1869 N N . ALA A 1 240 ? -14.836 -1.662 -1.739 1.00 90.81 240 ALA A N 1
ATOM 1870 C CA . ALA A 1 240 ? -15.351 -2.906 -2.305 1.00 90.81 240 ALA A CA 1
ATOM 1871 C C . ALA A 1 240 ? -15.090 -3.001 -3.817 1.00 90.81 240 ALA A C 1
ATOM 1873 O O . ALA A 1 240 ? -14.577 -4.015 -4.296 1.00 90.81 240 ALA A O 1
ATOM 1874 N N . VAL A 1 241 ? -15.373 -1.927 -4.560 1.00 92.19 241 VAL A N 1
ATOM 1875 C CA . VAL A 1 241 ? -15.105 -1.835 -6.000 1.00 92.19 241 VAL A CA 1
ATOM 1876 C C . VAL A 1 241 ? -13.608 -1.938 -6.271 1.00 92.19 241 VAL A C 1
ATOM 1878 O O . VAL A 1 241 ? -13.204 -2.743 -7.101 1.00 92.19 241 VAL A O 1
ATOM 1881 N N . ALA A 1 242 ? -12.769 -1.195 -5.543 1.00 89.69 242 ALA A N 1
ATOM 1882 C CA . ALA A 1 242 ? -11.322 -1.220 -5.743 1.00 89.69 242 ALA A CA 1
ATOM 1883 C C . ALA A 1 242 ? -10.729 -2.623 -5.530 1.00 89.69 242 ALA A C 1
ATOM 1885 O O . ALA A 1 242 ? -9.954 -3.092 -6.362 1.00 89.69 242 ALA A O 1
ATOM 1886 N N . ILE A 1 243 ? -11.122 -3.320 -4.459 1.00 89.69 243 ILE A N 1
ATOM 1887 C CA . ILE A 1 243 ? -10.678 -4.696 -4.199 1.00 89.69 243 ILE A CA 1
ATOM 1888 C C . ILE A 1 243 ? -11.167 -5.633 -5.306 1.00 89.69 243 ILE A C 1
ATOM 1890 O O . ILE A 1 243 ? -10.380 -6.419 -5.827 1.00 89.69 243 ILE A O 1
ATOM 1894 N N . THR A 1 244 ? -12.434 -5.523 -5.706 1.00 91.81 244 THR A N 1
ATOM 1895 C CA . THR A 1 244 ? -13.004 -6.352 -6.778 1.00 91.81 244 THR A CA 1
ATOM 1896 C C . THR A 1 244 ? -12.246 -6.150 -8.090 1.00 91.81 244 THR A C 1
ATOM 1898 O O . THR A 1 244 ? -11.812 -7.123 -8.701 1.00 91.81 244 THR A O 1
ATOM 1901 N N . CYS A 1 245 ? -11.994 -4.901 -8.487 1.00 89.56 245 CYS A N 1
ATOM 1902 C CA . CYS A 1 245 ? -11.211 -4.574 -9.676 1.00 89.56 245 CYS A CA 1
ATOM 1903 C C . CYS A 1 245 ? -9.787 -5.138 -9.603 1.00 89.56 245 CYS A C 1
ATOM 1905 O O . CYS A 1 245 ? -9.307 -5.696 -10.586 1.00 89.56 245 CYS A O 1
ATOM 1907 N N . LEU A 1 246 ? -9.118 -5.041 -8.449 1.00 87.88 246 LEU A N 1
ATOM 1908 C CA . LEU A 1 246 ? -7.777 -5.603 -8.260 1.00 87.88 246 LEU A CA 1
ATOM 1909 C C . LEU A 1 246 ? -7.765 -7.130 -8.396 1.00 87.88 246 LEU A C 1
ATOM 1911 O O . LEU A 1 246 ? -6.864 -7.679 -9.030 1.00 87.88 246 LEU A O 1
ATOM 1915 N N . LEU A 1 247 ? -8.765 -7.818 -7.840 1.00 89.88 247 LEU A N 1
ATOM 1916 C CA . LEU A 1 247 ? -8.896 -9.271 -7.955 1.00 89.88 247 LEU A CA 1
ATOM 1917 C C . LEU A 1 247 ? -9.173 -9.700 -9.400 1.00 89.88 247 LEU A C 1
ATOM 1919 O O . LEU A 1 247 ? -8.509 -10.608 -9.898 1.00 89.88 247 LEU A O 1
ATOM 1923 N N . LEU A 1 248 ? -10.089 -9.016 -10.092 1.00 91.25 248 LEU A N 1
ATOM 1924 C CA . LEU A 1 248 ? -10.398 -9.280 -11.499 1.00 91.25 248 LEU A CA 1
ATOM 1925 C C . LEU A 1 248 ? -9.185 -9.029 -12.399 1.00 91.25 248 LEU A C 1
ATOM 1927 O O . LEU A 1 248 ? -8.843 -9.879 -13.217 1.00 91.25 248 LEU A O 1
ATOM 1931 N N . PHE A 1 249 ? -8.488 -7.907 -12.209 1.00 86.50 249 PHE A N 1
ATOM 1932 C CA . PHE A 1 249 ? -7.271 -7.588 -12.953 1.00 86.50 249 PHE A CA 1
ATOM 1933 C C . PHE A 1 249 ? -6.160 -8.616 -12.697 1.00 86.50 249 PHE A C 1
ATOM 1935 O O . PHE A 1 249 ? -5.489 -9.061 -13.630 1.00 86.50 249 PHE A O 1
ATOM 1942 N N . SER A 1 250 ? -5.979 -9.046 -11.443 1.00 83.44 250 SER A N 1
ATOM 1943 C CA . SER A 1 250 ? -5.001 -10.082 -11.098 1.00 83.44 250 SER A CA 1
ATOM 1944 C C . SER A 1 250 ? -5.353 -11.444 -11.708 1.00 83.44 250 SER A C 1
ATOM 1946 O O . SER A 1 250 ? -4.464 -12.133 -12.206 1.00 83.44 250 SER A O 1
ATOM 1948 N N . GLY A 1 251 ? -6.633 -11.825 -11.722 1.00 86.12 251 GLY A N 1
ATOM 1949 C CA . GLY A 1 251 ? -7.104 -13.032 -12.405 1.00 86.12 251 GLY A CA 1
ATOM 1950 C C . GLY A 1 251 ? -6.872 -12.962 -13.915 1.00 86.12 251 GLY A C 1
ATOM 1951 O O . GLY A 1 251 ? -6.246 -13.852 -14.485 1.00 86.12 251 GLY A O 1
ATOM 1952 N N . TYR A 1 252 ? -7.290 -11.863 -14.547 1.00 89.31 252 TYR A N 1
ATOM 1953 C CA . TYR A 1 252 ? -7.129 -11.631 -15.984 1.00 89.31 252 TYR A CA 1
ATOM 1954 C C . TYR A 1 252 ? -5.661 -11.684 -16.423 1.00 89.31 252 TYR A C 1
ATOM 1956 O O . TYR A 1 252 ? -5.329 -12.355 -17.397 1.00 89.31 252 TYR A O 1
ATOM 1964 N N . SER A 1 253 ? -4.768 -11.017 -15.688 1.00 84.25 253 SER A N 1
ATOM 1965 C CA . SER A 1 253 ? -3.335 -10.974 -16.008 1.00 84.25 253 SER A CA 1
ATOM 1966 C C . SER A 1 253 ? -2.630 -12.323 -15.852 1.00 84.25 253 SER A C 1
ATOM 1968 O O . SER A 1 253 ? -1.675 -12.586 -16.575 1.00 84.25 253 SER A O 1
ATOM 1970 N N . ARG A 1 254 ? -3.095 -13.205 -14.957 1.00 83.38 254 ARG A N 1
ATOM 1971 C CA . ARG A 1 254 ? -2.579 -14.581 -14.864 1.00 83.38 254 ARG A CA 1
ATOM 1972 C C . ARG A 1 254 ? -3.038 -15.452 -16.026 1.00 83.38 254 ARG A C 1
ATOM 1974 O O . ARG A 1 254 ? -2.251 -16.257 -16.509 1.00 83.38 254 ARG A O 1
ATOM 1981 N N . LEU A 1 255 ? -4.289 -15.291 -16.457 1.00 87.75 255 LEU A N 1
ATOM 1982 C CA . LEU A 1 255 ? -4.858 -16.062 -17.565 1.00 87.75 255 LEU A CA 1
ATOM 1983 C C . LEU A 1 255 ? -4.285 -15.638 -18.926 1.00 87.75 255 LEU A C 1
ATOM 1985 O O . LEU A 1 255 ? -4.137 -16.480 -19.801 1.00 87.75 255 LEU A O 1
ATOM 1989 N N . ASN A 1 256 ? -3.934 -14.358 -19.084 1.00 87.38 256 ASN A N 1
ATOM 1990 C CA . ASN A 1 256 ? -3.443 -13.776 -20.341 1.00 87.38 256 ASN A CA 1
ATOM 1991 C C . ASN A 1 256 ? -1.964 -13.357 -20.283 1.00 87.38 256 ASN A C 1
ATOM 1993 O O . ASN A 1 256 ? -1.505 -12.564 -21.106 1.00 87.38 256 ASN A O 1
ATOM 1997 N N . GLY A 1 257 ? -1.221 -13.820 -19.275 1.00 74.12 257 GLY A N 1
ATOM 1998 C CA . GLY A 1 257 ? 0.203 -13.520 -19.155 1.00 74.12 257 GLY A CA 1
ATOM 1999 C C . GLY A 1 257 ? 0.980 -14.094 -20.345 1.00 74.12 257 GLY A C 1
ATOM 2000 O O . GLY A 1 257 ? 0.578 -15.126 -20.883 1.00 74.12 257 GLY A O 1
ATOM 2001 N N . PRO A 1 258 ? 2.093 -13.467 -20.770 1.00 74.06 258 PRO A N 1
ATOM 2002 C CA . PRO A 1 258 ? 2.896 -13.999 -21.861 1.00 74.06 258 PRO A CA 1
ATOM 2003 C C . PRO A 1 258 ? 3.319 -15.429 -21.516 1.00 74.06 258 PRO A C 1
ATOM 2005 O O . PRO A 1 258 ? 4.002 -15.652 -20.512 1.00 74.06 258 PRO A O 1
ATOM 2008 N N . HIS A 1 259 ? 2.900 -16.398 -22.334 1.00 72.75 259 HIS A N 1
ATOM 2009 C CA . HIS A 1 259 ? 3.415 -17.758 -22.264 1.00 72.75 259 HIS A CA 1
ATOM 2010 C C . HIS A 1 259 ? 4.918 -17.671 -22.520 1.00 72.75 259 HIS A C 1
ATOM 2012 O O . HIS A 1 259 ? 5.351 -17.462 -23.653 1.00 72.75 259 HIS A O 1
ATOM 2018 N N . LEU A 1 260 ? 5.718 -17.734 -21.453 1.00 70.88 260 LEU A N 1
ATOM 2019 C CA . LEU A 1 260 ? 7.166 -17.749 -21.595 1.00 70.88 260 LEU A CA 1
ATOM 2020 C C . LEU A 1 260 ? 7.519 -18.934 -22.501 1.00 70.88 260 LEU A C 1
ATOM 2022 O O . LEU A 1 260 ? 7.029 -20.039 -22.243 1.00 70.88 260 LEU A O 1
ATOM 2026 N N . PRO A 1 261 ? 8.337 -18.731 -23.549 1.00 77.31 261 PRO A N 1
ATOM 2027 C CA . PRO A 1 261 ? 8.801 -19.848 -24.350 1.00 77.31 261 PRO A CA 1
ATOM 2028 C C . PRO A 1 261 ? 9.482 -20.868 -23.424 1.00 77.31 261 PRO A C 1
ATOM 2030 O O . PRO A 1 261 ? 10.078 -20.472 -22.409 1.00 77.31 261 PRO A O 1
ATOM 2033 N N . PRO A 1 262 ? 9.380 -22.175 -23.725 1.00 78.25 262 PRO A N 1
ATOM 2034 C CA . PRO A 1 262 ? 10.005 -23.205 -22.910 1.00 78.25 262 PRO A CA 1
ATOM 2035 C C . PRO A 1 262 ? 11.484 -22.862 -22.713 1.00 78.25 262 PRO A C 1
ATOM 2037 O O . PRO A 1 262 ? 12.176 -22.490 -23.663 1.00 78.25 262 PRO A O 1
ATOM 2040 N N . LYS A 1 263 ? 11.961 -22.938 -21.462 1.00 81.75 263 LYS A N 1
ATOM 2041 C CA . LYS A 1 263 ? 13.374 -22.676 -21.162 1.00 81.75 263 LYS A CA 1
ATOM 2042 C C . LYS A 1 263 ? 14.228 -23.585 -22.054 1.00 81.75 263 LYS A C 1
ATOM 2044 O O . LYS A 1 263 ? 13.944 -24.784 -22.091 1.00 81.75 263 LYS A O 1
ATOM 2049 N N . PRO A 1 264 ? 15.258 -23.056 -22.738 1.00 83.69 264 PRO A N 1
ATOM 2050 C CA . PRO A 1 264 ? 16.143 -23.887 -23.537 1.00 83.69 264 PRO A CA 1
ATOM 2051 C C . PRO A 1 264 ? 16.731 -24.977 -22.639 1.00 83.69 264 PRO A C 1
ATOM 2053 O O . PRO A 1 264 ? 17.279 -24.687 -21.569 1.00 83.69 264 PRO A O 1
ATOM 2056 N N . VAL A 1 265 ? 16.552 -26.234 -23.046 1.00 87.81 265 VAL A N 1
ATOM 2057 C CA . VAL A 1 265 ? 17.121 -27.390 -22.353 1.00 87.81 265 VAL A CA 1
ATOM 2058 C C . VAL A 1 265 ? 18.634 -27.218 -22.397 1.00 87.81 265 VAL A C 1
ATOM 2060 O O . VAL A 1 265 ? 19.213 -27.142 -23.481 1.00 87.81 265 VAL A O 1
ATOM 2063 N N . LYS A 1 266 ? 19.282 -27.093 -21.230 1.00 87.69 266 LYS A N 1
ATOM 2064 C CA . LYS A 1 266 ? 20.748 -27.095 -21.183 1.00 87.69 266 LYS A CA 1
ATOM 2065 C C . LYS A 1 266 ? 21.214 -28.418 -21.798 1.00 87.69 266 LYS A C 1
ATOM 2067 O O . LYS A 1 266 ? 20.736 -29.456 -21.334 1.00 87.69 266 LYS A O 1
ATOM 2072 N N . PRO A 1 267 ? 22.098 -28.406 -22.810 1.00 82.88 267 PRO A N 1
ATOM 2073 C CA . PRO A 1 267 ? 22.653 -29.643 -23.332 1.00 82.88 267 PRO A CA 1
ATOM 2074 C C . PRO A 1 267 ? 23.283 -30.409 -22.167 1.00 82.88 267 PRO A C 1
ATOM 2076 O O . PRO A 1 267 ? 23.988 -29.824 -21.339 1.00 82.88 267 PRO A O 1
ATOM 2079 N N . GLY A 1 268 ? 22.941 -31.694 -22.058 1.00 87.38 268 GLY A N 1
ATOM 2080 C CA . GLY A 1 268 ? 23.526 -32.574 -21.054 1.00 87.38 268 GLY A CA 1
ATOM 2081 C C . GLY A 1 268 ? 25.049 -32.645 -21.209 1.00 87.38 268 GLY A C 1
ATOM 2082 O O . GLY A 1 268 ? 25.576 -32.277 -22.263 1.00 87.38 268 GLY A O 1
ATOM 2083 N N . PRO A 1 269 ? 25.771 -33.095 -20.171 1.00 85.12 269 PRO A N 1
ATOM 2084 C CA . PRO A 1 269 ? 27.210 -33.294 -20.265 1.00 85.12 269 PRO A CA 1
ATOM 2085 C C . PRO A 1 269 ? 27.517 -34.223 -21.446 1.00 85.12 269 PRO A C 1
ATOM 2087 O O . PRO A 1 269 ? 27.022 -35.348 -21.505 1.00 85.12 269 PRO A O 1
ATOM 2090 N N . VAL A 1 270 ? 28.301 -33.727 -22.404 1.00 85.31 270 VAL A N 1
ATOM 2091 C CA . VAL A 1 270 ? 28.800 -34.527 -23.525 1.00 85.31 270 VAL A CA 1
ATOM 2092 C C . VAL A 1 270 ? 29.742 -35.569 -22.930 1.00 85.31 270 VAL A C 1
ATOM 2094 O O . VAL A 1 270 ? 30.783 -35.213 -22.379 1.00 85.31 270 VAL A O 1
ATOM 2097 N N . MET A 1 271 ? 29.349 -36.844 -22.973 1.00 80.31 271 MET A N 1
ATOM 2098 C CA . MET A 1 271 ? 30.214 -37.938 -22.531 1.00 80.31 271 MET A CA 1
ATOM 2099 C C . MET A 1 271 ? 31.449 -37.991 -23.443 1.00 80.31 271 MET A C 1
ATOM 2101 O O . MET A 1 271 ? 31.288 -37.939 -24.666 1.00 80.31 271 MET A O 1
ATOM 2105 N N . PRO A 1 272 ? 32.669 -38.073 -22.886 1.00 80.56 272 PRO A N 1
ATOM 2106 C CA . PRO A 1 272 ? 33.872 -38.225 -23.688 1.00 80.56 272 PRO A CA 1
ATOM 2107 C C . PRO A 1 272 ? 33.810 -39.561 -24.434 1.00 80.56 272 PRO A C 1
ATOM 2109 O O . PRO A 1 272 ? 33.654 -40.620 -23.827 1.00 80.56 272 PRO A O 1
ATOM 2112 N N . ILE A 1 273 ? 33.910 -39.496 -25.759 1.00 81.00 273 ILE A N 1
ATOM 2113 C CA . ILE A 1 273 ? 34.095 -40.670 -26.610 1.00 81.00 273 ILE A CA 1
ATOM 2114 C C . ILE A 1 273 ? 35.538 -41.126 -26.385 1.00 81.00 273 ILE A C 1
ATOM 2116 O O . ILE A 1 273 ? 36.470 -40.403 -26.740 1.00 81.00 273 ILE A O 1
ATOM 2120 N N . TYR A 1 274 ? 35.726 -42.282 -25.751 1.00 76.62 274 TYR A N 1
ATOM 2121 C CA . TYR A 1 274 ? 37.034 -42.929 -25.705 1.00 76.62 274 TYR A CA 1
ATOM 2122 C C . TYR A 1 274 ? 37.274 -43.632 -27.050 1.00 76.62 274 TYR A C 1
ATOM 2124 O O . TYR A 1 274 ? 36.387 -44.365 -27.487 1.00 76.62 274 TYR A O 1
ATOM 2132 N N . PRO A 1 275 ? 38.404 -43.379 -27.732 1.00 82.56 275 PRO A N 1
ATOM 2133 C CA . PRO A 1 275 ? 38.789 -44.157 -28.902 1.00 82.56 275 PRO A CA 1
ATOM 2134 C C . PRO A 1 275 ? 39.275 -45.548 -28.470 1.00 82.56 275 PRO A C 1
ATOM 2136 O O . PRO A 1 275 ? 40.046 -45.651 -27.510 1.00 82.56 275 PRO A O 1
ATOM 2139 N N . ASP A 1 276 ? 38.793 -46.570 -29.180 1.00 76.25 276 ASP A N 1
ATOM 2140 C CA . ASP A 1 276 ? 39.238 -47.969 -29.091 1.00 76.25 276 ASP A CA 1
ATOM 2141 C C . ASP A 1 276 ? 40.664 -48.163 -29.639 1.00 76.25 276 ASP A C 1
ATOM 2143 O O . ASP A 1 276 ? 41.035 -47.458 -30.612 1.00 76.25 276 ASP A O 1
#